Protein AF-A0A7S0XLS6-F1 (afdb_monomer_lite)

Radius of gyration: 26.71 Å; chains: 1; bounding box: 51×69×65 Å

pLDDT: mean 72.62, std 27.18, range [27.27, 98.75]

InterPro domains:
  IPR001876 Zinc finger, RanBP2-type [PS01358] (9-28)
  IPR003726 Homocysteine-binding domain [PF02574] (142-298)
  IPR003726 Homocysteine-binding domain [PS50970] (130-298)
  IPR036589 Homocysteine-binding domain superfamily [G3DSA:3.20.20.330] (126-298)
  IPR036589 Homocysteine-binding domain superfamily [SSF82282] (132-298)
  IPR050554 Methionine Synthase/Corrinoid [PTHR45833] (132-298)

Secondary structure (DSSP, 8-state):
-------EEE-TTT--EEETTSSS-TTT-----TT-----EEETTEEE---EE-TTSPEEP-------S---PPPPEEEEE-TTS-EEEEE------------------THHHHHS-TTTT-TTT--HHHHHHHHHHTTSPPPB---HHHHHHHTT--HHHHHTTTTTT-SS--TT-TTTHHHH-HHHHHHHHHHHHHHT-SEEE-S-TT-STTGGGTTT-GGGHHHHHHHHHHHHHHHHHHHHHHHHHTTPPP---EEE---PPPSS-SSS-S-SS-TT--SS-HHHHHHHHHHHH-

Sequence (298 aa):
MSETKTALWKCEECNFLNCEEFALCQACFIEPDTTARNDVVHVDGKIVPTSVKLASGTIFHQDLPPYRSGYTQPEWTKTSINDDGTTTTTTAAAAAEEKDAEAEEYSYDSKWDDIFDRDYFDAQRLNEVERYLHEIMQQRILFLDGGMGTTIQQFKFNEEDFRGDRFKEHAKPLKGDNDLLVLTRPDAIRQIHVDYLKAGSDIIETNTFNATSISQSDYDLQAHVREINVVATKLAKEACELVMEQEKQQGLPLKRRFVAGAIGPTNKTLSISPSVEDPGYRDITWNDVVEAYREQIE

Structure (mmCIF, N/CA/C/O backbone):
data_AF-A0A7S0XLS6-F1
#
_entry.id   AF-A0A7S0XLS6-F1
#
loop_
_atom_site.group_PDB
_atom_site.id
_atom_site.type_symbol
_atom_site.label_atom_id
_atom_site.label_alt_id
_atom_site.label_comp_id
_atom_site.label_asym_id
_atom_site.label_entity_id
_atom_site.label_seq_id
_atom_site.pdbx_PDB_ins_code
_atom_site.Cartn_x
_atom_site.Cartn_y
_atom_site.Cartn_z
_atom_site.occupancy
_atom_site.B_iso_or_equiv
_atom_site.auth_seq_id
_atom_site.auth_comp_id
_atom_site.auth_asym_id
_atom_site.auth_atom_id
_atom_site.pdbx_PDB_model_num
ATOM 1 N N . MET A 1 1 ? -27.356 30.749 35.514 1.00 35.78 1 MET A N 1
ATOM 2 C CA . MET A 1 1 ? -26.750 29.551 34.897 1.00 35.78 1 MET A CA 1
ATOM 3 C C . MET A 1 1 ? -25.390 29.395 35.545 1.00 35.78 1 MET A C 1
ATOM 5 O O . MET A 1 1 ? -24.681 30.387 35.624 1.00 35.78 1 MET A O 1
ATOM 9 N N . SER A 1 2 ? -25.102 28.246 36.152 1.00 29.67 2 SER A N 1
ATOM 10 C CA . SER A 1 2 ? -23.831 28.004 36.841 1.00 29.67 2 SER A CA 1
ATOM 11 C C . SER A 1 2 ? -22.707 27.911 35.812 1.00 29.67 2 SER A C 1
ATOM 13 O O . SER A 1 2 ? -22.730 27.012 34.976 1.00 29.67 2 SER A O 1
ATOM 15 N N . GLU A 1 3 ? -21.754 28.838 35.853 1.00 33.62 3 GLU A N 1
ATOM 16 C CA . GLU A 1 3 ? -20.505 28.727 35.099 1.00 33.62 3 GLU A CA 1
ATOM 17 C C . GLU A 1 3 ? -19.636 27.654 35.758 1.00 33.62 3 GLU A C 1
ATOM 19 O O . GLU A 1 3 ? -19.118 27.847 36.861 1.00 33.62 3 GLU A O 1
ATOM 24 N N . THR A 1 4 ? -19.499 26.502 35.110 1.00 34.47 4 THR A N 1
ATOM 25 C CA . THR A 1 4 ? -18.499 25.502 35.480 1.00 34.47 4 THR A CA 1
ATOM 26 C C . THR A 1 4 ? -17.135 26.054 35.069 1.00 34.47 4 THR A C 1
ATOM 28 O O . THR A 1 4 ? -16.831 26.162 33.885 1.00 34.47 4 THR A O 1
ATOM 31 N N . LYS A 1 5 ? -16.329 26.485 36.043 1.00 40.12 5 LYS A N 1
ATOM 32 C CA . LYS A 1 5 ? -14.926 26.837 35.807 1.00 40.12 5 LYS A CA 1
ATOM 33 C C . LYS A 1 5 ? -14.119 25.548 35.805 1.00 40.12 5 LYS A C 1
ATOM 35 O O . LYS A 1 5 ? -13.842 25.016 36.874 1.00 40.12 5 LYS A O 1
ATOM 40 N N . THR A 1 6 ? -13.769 25.054 34.628 1.00 45.94 6 THR A N 1
ATOM 41 C CA . THR A 1 6 ? -12.842 23.931 34.500 1.00 45.94 6 THR A CA 1
ATOM 42 C C . THR A 1 6 ? -11.419 24.474 34.640 1.00 45.94 6 THR A C 1
ATOM 44 O O . THR A 1 6 ? -11.008 25.328 33.850 1.00 45.94 6 THR A O 1
ATOM 47 N N . ALA A 1 7 ? -10.693 24.060 35.681 1.00 49.25 7 ALA A N 1
ATOM 48 C CA . ALA A 1 7 ? -9.308 24.476 35.881 1.00 49.25 7 ALA A CA 1
ATOM 49 C C . ALA A 1 7 ? -8.340 23.608 35.053 1.00 49.25 7 ALA A C 1
ATOM 51 O O . ALA A 1 7 ? -8.627 22.463 34.695 1.00 49.25 7 ALA A O 1
ATOM 52 N N . LEU A 1 8 ? -7.209 24.206 34.678 1.00 55.25 8 LEU A N 1
ATOM 53 C CA . LEU A 1 8 ? -6.136 23.580 33.905 1.00 55.25 8 LEU A CA 1
ATOM 54 C C . LEU A 1 8 ? -4.879 23.489 34.775 1.00 55.25 8 LEU A C 1
ATOM 56 O O . LEU A 1 8 ? -4.635 24.371 35.598 1.00 55.25 8 LEU A O 1
ATOM 60 N N . TRP A 1 9 ? -4.056 22.466 34.552 1.00 55.88 9 TRP A N 1
ATOM 61 C CA . TRP A 1 9 ? -2.800 22.232 35.274 1.00 55.88 9 TRP A CA 1
ATOM 62 C C . TRP A 1 9 ? -1.714 21.705 34.326 1.00 55.88 9 TRP A C 1
ATOM 64 O O . TRP A 1 9 ? -2.007 21.276 33.211 1.00 55.88 9 TRP A O 1
ATOM 74 N N . LYS A 1 10 ? -0.441 21.732 34.732 1.00 61.38 10 LYS A N 1
ATOM 75 C CA . LYS A 1 10 ? 0.698 21.336 33.884 1.00 61.38 10 LYS A CA 1
ATOM 76 C C . LYS A 1 10 ? 1.455 20.151 34.505 1.00 61.38 10 LYS A C 1
ATOM 78 O O . LYS A 1 10 ? 1.856 20.254 35.657 1.00 61.38 10 LYS A O 1
ATOM 83 N N . CYS A 1 11 ? 1.673 19.051 33.765 1.00 59.12 11 CYS A N 1
ATOM 84 C CA . CYS A 1 11 ? 2.464 17.897 34.253 1.00 59.12 11 CYS A CA 1
ATOM 85 C C . CYS A 1 11 ? 3.939 18.314 34.356 1.00 59.12 11 CYS A C 1
ATOM 87 O O . CYS A 1 11 ? 4.527 18.702 33.349 1.00 59.12 11 CYS A O 1
ATOM 89 N N . GLU A 1 12 ? 4.546 18.237 35.542 1.00 59.06 12 GLU A N 1
ATOM 90 C CA . GLU A 1 12 ? 5.942 18.662 35.760 1.00 59.06 12 GLU A CA 1
ATOM 91 C C . GLU A 1 12 ? 6.962 17.772 35.027 1.00 59.06 12 GLU A C 1
ATOM 93 O O . GLU A 1 12 ? 8.012 18.251 34.606 1.00 59.06 12 GLU A O 1
ATOM 98 N N . GLU A 1 13 ? 6.618 16.503 34.795 1.00 57.69 13 GLU A N 1
ATOM 99 C CA . GLU A 1 13 ? 7.461 15.517 34.102 1.00 57.69 13 GLU A CA 1
ATOM 100 C C . GLU A 1 13 ? 7.514 15.737 32.583 1.00 57.69 13 GLU A C 1
ATOM 102 O O . GLU A 1 13 ? 8.588 15.777 31.987 1.00 57.69 13 GLU A O 1
ATOM 107 N N . CYS A 1 14 ? 6.357 15.915 31.933 1.00 63.66 14 CYS A N 1
ATOM 108 C CA . CYS A 1 14 ? 6.285 16.048 30.469 1.00 63.66 14 CYS A CA 1
ATOM 109 C C . CYS A 1 14 ? 5.995 17.474 29.977 1.00 63.66 14 CYS A C 1
ATOM 111 O O . CYS A 1 14 ? 5.948 17.712 28.772 1.00 63.66 14 CYS A O 1
ATOM 113 N N . ASN A 1 15 ? 5.797 18.431 30.887 1.00 52.25 15 ASN A N 1
ATOM 114 C CA . ASN A 1 15 ? 5.426 19.823 30.611 1.00 52.25 15 ASN A CA 1
ATOM 115 C 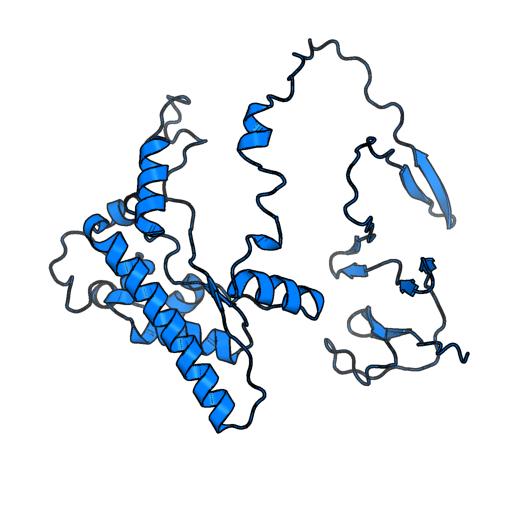C . ASN A 1 15 ? 4.106 20.029 29.833 1.00 52.25 15 ASN A C 1
ATOM 117 O O . ASN A 1 15 ? 3.841 21.144 29.376 1.00 52.25 15 ASN A O 1
ATOM 121 N N . PHE A 1 16 ? 3.261 19.001 29.707 1.00 51.19 16 PHE A N 1
ATOM 122 C CA . PHE A 1 16 ? 1.986 19.065 28.986 1.00 51.19 16 PHE A CA 1
ATOM 123 C C . PHE A 1 16 ? 0.882 19.738 29.819 1.00 51.19 16 PHE A C 1
ATOM 125 O O . PHE A 1 16 ? 0.786 19.494 31.025 1.00 51.19 16 PHE A O 1
ATOM 132 N N . LEU A 1 17 ? 0.048 20.570 29.183 1.00 51.91 17 LEU A N 1
ATOM 133 C CA . LEU A 1 17 ? -1.079 21.261 29.820 1.00 51.91 17 LEU A CA 1
ATOM 134 C C . LEU A 1 17 ? -2.336 20.376 29.748 1.00 51.91 17 LEU A C 1
ATOM 136 O O . LEU A 1 17 ? -2.764 20.001 28.660 1.00 51.91 17 LEU A O 1
ATOM 140 N N . ASN A 1 18 ? -2.909 20.031 30.898 1.00 57.28 18 ASN A N 1
ATOM 141 C CA . ASN A 1 18 ? -4.044 19.122 31.052 1.00 57.28 18 ASN A CA 1
ATOM 142 C C . ASN A 1 18 ? -5.247 19.822 31.704 1.00 57.28 18 ASN A C 1
ATOM 144 O O . ASN A 1 18 ? -5.121 20.878 32.322 1.00 57.28 18 ASN A O 1
ATOM 148 N N . CYS A 1 19 ? -6.421 19.205 31.565 1.00 56.66 19 CYS A N 1
ATOM 149 C CA . CYS A 1 19 ? -7.697 19.671 32.104 1.00 56.66 19 CYS A CA 1
ATOM 150 C C . CYS A 1 19 ? -8.094 18.863 33.351 1.00 56.66 19 CYS A C 1
ATOM 152 O O . CYS A 1 19 ? -7.951 17.642 33.345 1.00 56.66 19 CYS A O 1
ATOM 154 N N . GLU A 1 20 ? -8.601 19.523 34.401 1.00 55.06 20 GLU A N 1
ATOM 155 C CA . GLU A 1 20 ? -9.005 18.878 35.666 1.00 55.06 20 GLU A CA 1
ATOM 156 C C . GLU A 1 20 ? -10.147 17.856 35.523 1.00 55.06 20 GLU A C 1
ATOM 158 O O . GLU A 1 20 ? -10.303 16.994 36.384 1.00 55.06 20 GLU A O 1
ATOM 163 N N . GLU A 1 21 ? -10.925 17.889 34.435 1.00 53.53 21 GLU A N 1
ATOM 164 C CA . GLU A 1 21 ? -11.973 16.884 34.180 1.00 53.53 21 GLU A CA 1
ATOM 165 C C . GLU A 1 21 ? -11.411 15.490 33.845 1.00 53.53 21 GLU A C 1
ATOM 167 O O . GLU A 1 21 ? -12.151 14.504 33.859 1.00 53.53 21 GLU A O 1
ATOM 172 N N . PHE A 1 22 ? -10.103 15.377 33.591 1.00 52.03 22 PHE A N 1
ATOM 173 C CA . PHE A 1 22 ? -9.419 14.108 33.362 1.00 52.03 22 PHE A CA 1
ATOM 174 C C . PHE A 1 22 ? -8.510 13.772 34.549 1.00 52.03 22 PHE A C 1
ATOM 176 O O . PHE A 1 22 ? -7.584 14.512 34.869 1.00 52.03 22 PHE A O 1
ATOM 183 N N . ALA A 1 23 ? -8.755 12.617 35.178 1.00 47.97 23 ALA A N 1
ATOM 184 C CA . ALA A 1 23 ? -8.058 12.193 36.395 1.00 47.97 23 ALA A CA 1
ATOM 185 C C . ALA A 1 23 ? -6.539 11.982 36.216 1.00 47.97 23 ALA A C 1
ATOM 187 O O . ALA A 1 23 ? -5.807 12.033 37.196 1.00 47.97 23 ALA A O 1
ATOM 188 N N . LEU A 1 24 ? -6.056 11.740 34.988 1.00 46.53 24 LEU A N 1
ATOM 189 C CA . LEU A 1 24 ? -4.653 11.422 34.696 1.00 46.53 24 LEU A CA 1
ATOM 190 C C . LEU A 1 24 ? -4.196 12.077 33.388 1.00 46.53 24 LEU A C 1
ATOM 192 O O . LEU A 1 24 ? -4.921 12.066 32.391 1.00 46.53 24 LEU A O 1
ATOM 196 N N . CYS A 1 25 ? -2.957 12.571 33.352 1.00 58.41 25 CYS A N 1
ATOM 197 C CA . CYS A 1 25 ? -2.310 12.953 32.095 1.00 58.41 25 CYS A CA 1
ATOM 198 C C . CYS A 1 25 ? -2.095 11.712 31.214 1.00 58.41 25 CYS A C 1
ATOM 200 O O . CYS A 1 25 ? -1.434 10.768 31.635 1.00 58.41 25 CYS A O 1
ATOM 202 N N . GLN A 1 26 ? -2.577 11.715 29.970 1.00 58.09 26 GLN A N 1
ATOM 203 C CA . GLN A 1 26 ? -2.472 10.542 29.085 1.00 58.09 26 GLN A CA 1
ATOM 204 C C . GLN A 1 26 ? -1.038 10.213 28.643 1.00 58.09 26 GLN A C 1
ATOM 206 O O . GLN A 1 26 ? -0.768 9.087 28.235 1.00 58.09 26 GLN A O 1
ATOM 211 N N . ALA A 1 27 ? -0.116 11.176 28.734 1.00 56.97 27 ALA A N 1
ATOM 212 C CA . ALA A 1 27 ? 1.288 10.972 28.385 1.00 56.97 27 ALA A CA 1
ATOM 213 C C . ALA A 1 27 ? 2.122 10.419 29.555 1.00 56.97 27 ALA A C 1
ATOM 215 O O . ALA A 1 27 ? 2.964 9.552 29.341 1.00 56.97 27 ALA A O 1
ATOM 216 N N . CYS A 1 28 ? 1.905 10.934 30.775 1.00 63.16 28 CYS A N 1
ATOM 217 C CA . CYS A 1 28 ? 2.722 10.628 31.962 1.00 63.16 28 CYS A CA 1
ATOM 218 C C . CYS A 1 28 ? 1.994 9.746 33.010 1.00 63.16 28 CYS A C 1
ATOM 220 O O . CYS A 1 28 ? 2.646 9.210 33.896 1.00 63.16 28 CYS A O 1
ATOM 222 N N . PHE A 1 29 ? 0.670 9.566 32.913 1.00 64.56 29 PHE A N 1
ATOM 223 C CA . PHE A 1 29 ? -0.207 8.925 33.914 1.00 64.56 29 PHE A CA 1
ATOM 224 C C . PHE A 1 29 ? -0.075 9.510 35.336 1.00 64.56 29 PHE A C 1
ATOM 226 O O . PHE A 1 29 ? -0.147 8.788 36.326 1.00 64.56 29 PHE A O 1
ATOM 233 N N . ILE A 1 30 ? 0.115 10.829 35.434 1.00 54.25 30 ILE A N 1
ATOM 234 C CA . ILE A 1 30 ? 0.252 11.583 36.695 1.00 54.25 30 ILE A CA 1
ATOM 235 C C . ILE A 1 30 ? -1.029 12.385 36.971 1.00 54.25 30 ILE A C 1
ATOM 237 O O . ILE A 1 30 ? -1.680 12.839 36.023 1.00 54.25 30 ILE A O 1
ATOM 241 N N . GLU A 1 31 ? -1.374 12.551 38.252 1.00 49.81 31 GLU A N 1
ATOM 242 C CA . GLU A 1 31 ? -2.540 13.303 38.747 1.00 49.81 31 GLU A CA 1
ATOM 243 C C . GLU A 1 31 ? -2.232 14.807 38.972 1.00 49.81 31 GLU A C 1
ATOM 245 O O . GLU A 1 31 ? -1.086 15.157 39.267 1.00 49.81 31 GLU A O 1
ATOM 250 N N . PRO A 1 32 ? -3.233 15.704 38.854 1.00 51.53 32 PRO A N 1
ATOM 251 C CA . PRO A 1 32 ? -3.076 17.138 39.126 1.00 51.53 32 PRO A CA 1
ATOM 252 C C . PRO A 1 32 ? -2.750 17.489 40.590 1.00 51.53 32 PRO A C 1
ATOM 254 O O . PRO A 1 32 ? -3.444 17.035 41.497 1.00 51.53 32 PRO A O 1
ATOM 257 N N . ASP A 1 33 ? -1.811 18.421 40.817 1.00 47.53 33 ASP A N 1
ATOM 258 C CA . ASP A 1 33 ? -1.726 19.214 42.061 1.00 47.53 33 ASP A CA 1
ATOM 259 C C . ASP A 1 33 ? -2.536 20.516 41.885 1.00 47.53 33 ASP A C 1
ATOM 261 O O . ASP A 1 33 ? -2.207 21.381 41.070 1.00 47.53 33 ASP A O 1
ATOM 265 N N . THR A 1 34 ? -3.643 20.646 42.618 1.00 44.34 34 THR A N 1
ATOM 266 C CA . THR A 1 34 ? -4.710 21.644 42.399 1.00 44.34 34 THR A CA 1
ATOM 267 C C . THR A 1 34 ? -4.389 23.062 42.906 1.00 44.34 34 THR A C 1
ATOM 269 O O . THR A 1 34 ? -5.277 23.763 43.394 1.00 44.34 34 THR A O 1
ATOM 272 N N . THR A 1 35 ? -3.133 23.517 42.856 1.00 34.47 35 THR A N 1
ATOM 273 C CA . THR A 1 35 ? -2.729 24.797 43.482 1.00 34.47 35 THR A CA 1
ATOM 274 C C . THR A 1 35 ? -2.209 25.903 42.551 1.00 34.47 35 THR A C 1
ATOM 276 O O . THR A 1 35 ? -1.873 26.981 43.045 1.00 34.47 35 THR A O 1
ATOM 279 N N . ALA A 1 36 ? -2.247 25.760 41.220 1.00 32.16 36 ALA A N 1
ATOM 280 C CA . ALA A 1 36 ? -1.742 26.793 40.297 1.00 32.16 36 ALA A CA 1
ATOM 281 C C . ALA A 1 36 ? -2.831 27.423 39.395 1.00 32.16 36 ALA A C 1
ATOM 283 O O . ALA A 1 36 ? -3.632 26.726 38.783 1.00 32.16 36 ALA A O 1
ATOM 284 N N . ARG A 1 37 ? -2.855 28.765 39.312 1.00 30.31 37 ARG A N 1
ATOM 285 C CA . ARG A 1 37 ? -3.796 29.582 38.514 1.00 30.31 37 ARG A CA 1
ATOM 286 C C . ARG A 1 37 ? -3.160 30.125 37.219 1.00 30.31 37 ARG A C 1
ATOM 288 O O . ARG A 1 37 ? -2.089 30.713 37.310 1.00 30.31 37 ARG A O 1
ATOM 295 N N . ASN A 1 38 ? -3.964 30.088 36.142 1.00 32.09 38 ASN A N 1
ATOM 296 C CA . ASN A 1 38 ? -3.985 30.884 34.884 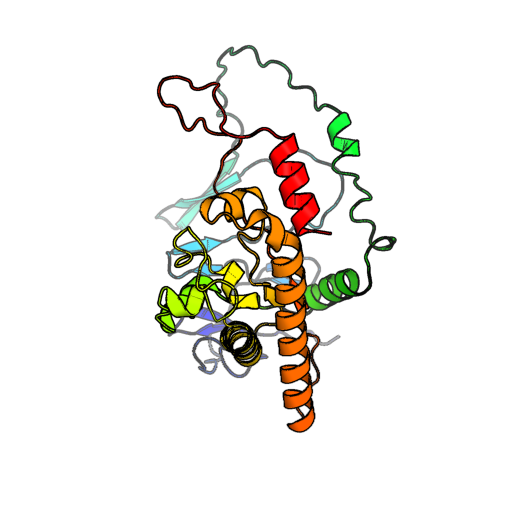1.00 32.09 38 ASN A CA 1
ATOM 297 C C . ASN A 1 38 ? -2.797 30.690 33.906 1.00 32.09 38 ASN A C 1
ATOM 299 O O . ASN A 1 38 ? -1.668 30.535 34.343 1.00 32.09 38 ASN A O 1
ATOM 303 N N . ASP A 1 39 ? -3.000 30.544 32.583 1.00 34.31 39 ASP A N 1
ATOM 304 C CA . ASP A 1 39 ? -3.549 31.535 31.629 1.00 34.31 39 ASP A CA 1
ATOM 305 C C . ASP A 1 39 ? -4.505 30.960 30.551 1.00 34.31 39 ASP A C 1
ATOM 307 O O . ASP A 1 39 ? -4.252 29.896 29.989 1.00 34.31 39 ASP A O 1
ATOM 311 N N . VAL A 1 40 ? -5.573 31.698 30.203 1.00 36.81 40 VAL A N 1
ATOM 312 C CA . VAL A 1 40 ? -6.525 31.398 29.102 1.00 36.81 40 VAL A CA 1
ATOM 313 C C . VAL A 1 40 ? -7.163 32.687 28.559 1.00 36.81 40 VAL A C 1
ATOM 315 O O . VAL A 1 40 ? -7.331 33.652 29.305 1.00 36.81 40 VAL A O 1
ATOM 318 N N . VAL A 1 41 ? -7.561 32.696 27.278 1.00 35.03 41 VAL A N 1
ATOM 319 C CA . VAL A 1 41 ? -8.336 33.788 26.648 1.00 35.03 41 VAL A CA 1
ATOM 320 C C . VAL A 1 41 ? -9.720 33.272 26.246 1.00 35.03 41 VAL A C 1
ATOM 322 O O . VAL A 1 41 ? -9.889 32.102 25.901 1.00 35.03 41 VAL A O 1
ATOM 325 N N . HIS A 1 42 ? -10.727 34.141 26.334 1.00 35.53 42 HIS A N 1
ATOM 326 C CA . HIS A 1 42 ? -12.117 33.830 26.003 1.00 35.53 42 HIS A CA 1
ATOM 327 C C . HIS A 1 42 ? -12.444 34.324 24.587 1.00 35.53 42 HIS A C 1
ATOM 329 O O . HIS A 1 42 ? -12.324 35.519 24.319 1.00 35.53 42 HIS A O 1
ATOM 335 N N . VAL A 1 43 ? -12.912 33.431 23.711 1.00 35.50 43 VAL A N 1
ATOM 336 C CA . VAL A 1 43 ? -13.431 33.772 22.371 1.00 35.50 43 VAL A CA 1
ATOM 337 C C . VAL A 1 43 ? -14.817 33.147 22.221 1.00 35.50 43 VAL A C 1
ATOM 339 O O . VAL A 1 43 ? -14.981 31.950 22.448 1.00 35.50 43 VAL A O 1
ATOM 342 N N . ASP A 1 44 ? -15.831 33.960 21.911 1.00 31.81 44 ASP A N 1
ATOM 343 C CA . ASP A 1 44 ? -17.236 33.542 21.739 1.00 31.81 44 ASP A CA 1
ATOM 344 C C . ASP A 1 44 ? -17.782 32.624 22.855 1.00 31.81 44 ASP A C 1
ATOM 346 O O . ASP A 1 44 ? -18.509 31.659 22.614 1.00 31.81 44 ASP A O 1
ATOM 350 N N . GLY A 1 45 ? -17.416 32.911 24.109 1.00 32.69 45 GLY A N 1
ATOM 351 C CA . GLY A 1 45 ? -17.877 32.157 25.281 1.00 32.69 45 GLY A CA 1
ATOM 352 C C . GLY A 1 45 ? -17.191 30.802 25.497 1.00 32.69 45 GLY A C 1
ATOM 353 O O . GLY A 1 45 ? -17.616 30.051 26.372 1.00 32.69 45 GLY A O 1
ATOM 354 N N . LYS A 1 46 ? -16.131 30.487 24.742 1.00 33.56 46 LYS A N 1
ATOM 355 C CA . LYS A 1 46 ? -15.301 29.287 24.917 1.00 33.56 46 LYS A CA 1
ATOM 356 C C . LYS A 1 46 ? -13.916 29.659 25.448 1.00 33.56 46 LYS A C 1
ATOM 358 O O . LYS A 1 46 ? -13.356 30.692 25.081 1.00 33.56 46 LYS A O 1
ATOM 363 N N . ILE A 1 47 ? -13.381 28.811 26.324 1.00 40.56 47 ILE A N 1
ATOM 364 C CA . ILE A 1 47 ? -12.063 28.973 26.947 1.00 40.56 47 ILE A CA 1
ATOM 365 C C . ILE A 1 47 ? -11.024 28.267 26.068 1.00 40.56 47 ILE A C 1
ATOM 367 O O . ILE A 1 47 ? -11.164 27.070 25.818 1.00 40.56 47 ILE A O 1
ATOM 371 N N . VAL A 1 48 ? -10.001 28.990 25.596 1.00 41.00 48 VAL A N 1
ATOM 372 C CA . VAL A 1 48 ? -8.966 28.445 24.695 1.00 41.00 48 VAL A CA 1
ATOM 373 C C . VAL A 1 48 ? -7.558 28.686 25.270 1.00 41.00 48 VAL A C 1
ATOM 375 O O . VAL A 1 48 ? -7.248 29.828 25.630 1.00 41.00 48 VAL A O 1
ATOM 378 N N . PRO A 1 49 ? -6.689 27.655 25.368 1.00 39.62 49 PRO A N 1
ATOM 379 C CA . PRO A 1 49 ? -5.292 27.820 25.775 1.00 39.62 49 PRO A CA 1
ATOM 380 C C . PRO A 1 49 ? -4.477 28.506 24.672 1.00 39.62 49 PRO A C 1
ATOM 382 O O . PRO A 1 49 ? -4.549 28.121 23.509 1.00 39.62 49 PRO A O 1
ATOM 385 N N . THR A 1 50 ? -3.666 29.504 25.021 1.00 37.34 50 THR A N 1
ATOM 386 C CA . THR A 1 50 ? -2.986 30.377 24.045 1.00 37.34 50 THR A CA 1
ATOM 387 C C . THR A 1 50 ? -1.600 29.913 23.581 1.00 37.34 50 THR A C 1
ATOM 389 O O . THR A 1 50 ? -0.975 30.612 22.783 1.00 37.34 50 THR A O 1
ATOM 392 N N . SER A 1 51 ? -1.089 28.755 24.027 1.00 37.12 51 SER A N 1
ATOM 393 C CA . SER A 1 51 ? 0.170 28.199 23.496 1.00 37.12 51 SER A CA 1
ATOM 394 C C . SER A 1 51 ? 0.344 26.693 23.739 1.00 37.12 51 SER A C 1
ATOM 396 O O . SER A 1 51 ? -0.004 26.178 24.800 1.00 37.12 51 SER A O 1
ATOM 398 N N . VAL A 1 52 ? 0.951 25.998 22.766 1.00 37.16 52 VAL A N 1
ATOM 399 C CA . VAL A 1 52 ? 1.508 24.641 22.923 1.00 37.16 52 VAL A CA 1
ATOM 400 C C . VAL A 1 52 ? 3.007 24.708 22.624 1.00 37.16 52 VAL A C 1
ATOM 402 O O . VAL A 1 52 ? 3.412 25.151 21.547 1.00 37.16 52 VAL A O 1
ATOM 405 N N . LYS A 1 53 ? 3.841 24.287 23.583 1.00 32.28 53 LYS A N 1
ATOM 406 C CA . LYS A 1 53 ? 5.304 24.234 23.444 1.00 32.28 53 LYS A CA 1
ATOM 407 C C . LYS A 1 53 ? 5.744 22.780 23.294 1.00 32.28 53 LYS A C 1
ATOM 409 O O . LYS A 1 53 ? 5.541 21.987 24.210 1.00 32.28 53 LYS A O 1
ATOM 414 N N . LEU A 1 54 ? 6.346 22.431 22.158 1.00 31.52 54 LEU A N 1
ATOM 415 C CA . LEU A 1 54 ? 6.927 21.099 21.952 1.00 31.52 54 LEU A CA 1
ATOM 416 C C . LEU A 1 54 ? 8.334 21.013 22.567 1.00 31.52 54 LEU A C 1
ATOM 418 O O . LEU A 1 54 ? 8.998 22.031 22.779 1.00 31.52 54 LEU A O 1
ATOM 422 N N . ALA A 1 55 ? 8.814 19.788 22.813 1.00 29.92 55 ALA A N 1
ATOM 423 C CA . ALA A 1 55 ? 10.135 19.506 23.394 1.00 29.92 55 ALA A CA 1
ATOM 424 C C . ALA A 1 55 ? 11.316 20.100 22.592 1.00 29.92 55 ALA A C 1
ATOM 426 O O . ALA A 1 55 ? 12.396 20.301 23.138 1.00 29.92 55 ALA A O 1
ATOM 427 N N . SER A 1 56 ? 11.097 20.446 21.320 1.00 30.64 56 SER A N 1
ATOM 428 C CA . SER A 1 56 ? 12.047 21.150 20.450 1.00 30.64 56 SER A CA 1
ATOM 429 C C . SER A 1 56 ? 12.194 22.650 20.751 1.00 30.64 56 SER A C 1
ATOM 431 O O . SER A 1 56 ? 12.975 23.330 20.090 1.00 30.64 56 SER A O 1
ATOM 433 N N . GLY A 1 57 ? 11.434 23.197 21.706 1.00 27.36 57 GLY A N 1
ATOM 434 C CA . GLY A 1 57 ? 11.430 24.627 22.035 1.00 27.36 57 GLY A CA 1
ATOM 435 C C . GLY A 1 57 ? 10.553 25.487 21.119 1.00 27.36 57 GLY A C 1
ATOM 436 O O . GLY A 1 57 ? 10.423 26.685 21.362 1.00 27.36 57 GLY A O 1
ATOM 437 N N . THR A 1 58 ? 9.912 24.891 20.113 1.00 30.70 58 THR A N 1
ATOM 438 C CA . THR A 1 58 ? 8.990 25.564 19.193 1.00 30.70 58 THR A CA 1
ATOM 439 C C . THR A 1 58 ? 7.662 25.870 19.891 1.00 30.70 58 THR A C 1
ATOM 441 O O . THR A 1 58 ? 7.050 24.977 20.483 1.00 30.70 58 THR A O 1
ATOM 444 N N . ILE A 1 59 ? 7.220 27.128 19.821 1.00 32.28 59 ILE A N 1
ATOM 445 C CA . ILE A 1 59 ? 5.908 27.585 20.298 1.00 32.28 59 ILE A CA 1
ATOM 446 C C . ILE A 1 59 ? 4.991 27.697 19.079 1.00 32.28 59 ILE A C 1
ATOM 448 O O . ILE A 1 59 ? 5.318 28.421 18.140 1.00 32.28 59 ILE A O 1
ATOM 452 N N . PHE A 1 60 ? 3.860 26.992 19.093 1.00 31.19 60 PHE A N 1
ATOM 453 C CA . PHE A 1 60 ? 2.802 27.178 18.100 1.00 31.19 60 PHE A CA 1
ATOM 454 C C . PHE A 1 60 ? 1.734 28.122 18.657 1.00 31.19 60 PHE A C 1
ATOM 456 O O . PHE A 1 60 ? 1.202 27.890 19.746 1.00 31.19 60 PHE A O 1
ATOM 463 N N . HIS A 1 61 ? 1.416 29.166 17.892 1.00 32.91 61 HIS A N 1
ATOM 464 C CA . HIS A 1 61 ? 0.193 29.945 18.058 1.00 32.91 61 HIS A CA 1
ATOM 465 C C . HIS A 1 61 ? -0.895 29.304 17.196 1.00 32.91 61 HIS A C 1
ATOM 467 O O . HIS A 1 61 ? -0.668 29.025 16.019 1.00 32.91 61 HIS A O 1
ATOM 473 N N . GLN A 1 62 ? -2.056 29.030 17.786 1.00 35.62 62 GLN A N 1
ATOM 474 C CA . GLN A 1 62 ? -3.209 28.545 17.040 1.00 35.62 62 GLN A CA 1
ATOM 475 C C . GLN A 1 62 ? -4.022 29.750 16.559 1.00 35.62 62 GLN A C 1
ATOM 477 O O . GLN A 1 62 ? -4.833 30.282 17.312 1.00 35.62 62 GLN A O 1
ATOM 482 N N . ASP A 1 63 ? -3.823 30.155 15.307 1.00 33.47 63 ASP A N 1
ATOM 483 C CA . ASP A 1 63 ? -4.810 30.957 14.584 1.00 33.47 63 ASP A CA 1
ATOM 484 C C . ASP A 1 63 ? -5.775 29.998 13.880 1.00 33.47 63 ASP A C 1
ATOM 486 O O . ASP A 1 63 ? -5.412 29.312 12.926 1.00 33.47 63 ASP A O 1
ATOM 490 N N . LEU A 1 64 ? -7.022 29.935 14.349 1.00 31.27 64 LEU A N 1
ATOM 491 C CA . LEU A 1 64 ? -8.126 29.393 13.560 1.00 31.27 64 LEU A CA 1
ATOM 492 C C . LEU A 1 64 ? -9.081 30.534 13.207 1.00 31.27 64 LEU A C 1
ATOM 494 O O . LEU A 1 64 ? -9.834 30.978 14.074 1.00 31.27 64 LEU A O 1
ATOM 498 N N . PRO A 1 65 ? -9.153 30.958 11.939 1.00 27.27 65 PRO A N 1
ATOM 499 C CA . PRO A 1 65 ? -10.381 31.501 11.394 1.00 27.27 65 PRO A CA 1
ATOM 500 C C . PRO A 1 65 ? -11.212 30.376 10.745 1.00 27.27 65 PRO A C 1
ATOM 502 O O . PRO A 1 65 ? -10.654 29.473 10.114 1.00 27.27 65 PRO A O 1
ATOM 505 N N . PRO A 1 66 ? -12.554 30.403 10.862 1.00 35.88 66 PRO A N 1
ATOM 506 C CA . PRO A 1 66 ? -13.404 29.495 10.108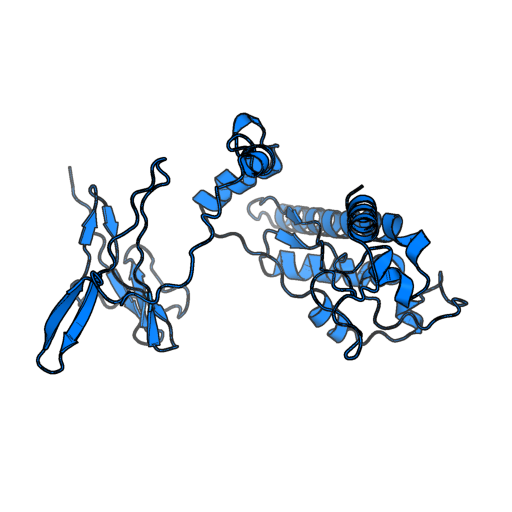 1.00 35.88 66 PRO A CA 1
ATOM 507 C C . PRO A 1 66 ? -13.328 29.849 8.621 1.00 35.88 66 PRO A C 1
ATOM 509 O O . PRO A 1 66 ? -13.288 31.022 8.248 1.00 35.88 66 PRO A O 1
ATOM 512 N N . TYR A 1 67 ? -13.366 28.822 7.777 1.00 31.48 67 TYR A N 1
ATOM 513 C CA . TYR A 1 67 ? -13.509 28.940 6.330 1.00 31.48 67 TYR A CA 1
ATOM 514 C C . TYR A 1 67 ? -14.697 29.865 5.990 1.00 31.48 67 TYR A C 1
ATOM 516 O O . TYR A 1 67 ? -15.861 29.492 6.141 1.00 31.48 67 TYR A O 1
ATOM 524 N N . ARG A 1 68 ? -14.411 31.100 5.561 1.00 29.44 68 ARG A N 1
ATOM 525 C CA . ARG A 1 68 ? -15.369 32.010 4.921 1.00 29.44 68 ARG A CA 1
ATOM 526 C C . ARG A 1 68 ? -14.733 32.593 3.667 1.00 29.44 68 ARG A C 1
ATOM 528 O O . ARG A 1 68 ? -13.600 33.057 3.680 1.00 29.44 68 ARG A O 1
ATOM 535 N N . SER A 1 69 ? -15.490 32.546 2.578 1.00 33.69 69 SER A N 1
ATOM 536 C CA . SER A 1 69 ? -15.119 33.048 1.261 1.00 33.69 69 SER A CA 1
ATOM 537 C C . SER A 1 69 ? -14.835 34.557 1.276 1.00 33.69 69 SER A C 1
ATOM 539 O O . SER A 1 69 ? -15.734 35.336 1.592 1.00 33.69 69 SER A O 1
ATOM 541 N N . GLY A 1 70 ? -13.632 34.960 0.859 1.00 33.28 70 GLY A N 1
ATOM 542 C CA . GLY A 1 70 ? -13.276 36.355 0.570 1.00 33.28 70 GLY A CA 1
ATOM 543 C C . GLY A 1 70 ? -11.893 36.720 1.105 1.00 33.28 70 GLY A C 1
ATOM 544 O O . GLY A 1 70 ? -11.745 36.992 2.289 1.00 33.28 70 GLY A O 1
ATOM 545 N N . TYR A 1 71 ? -10.880 36.715 0.238 1.00 33.38 71 TYR A N 1
ATOM 546 C CA . TYR A 1 71 ? -9.515 37.108 0.594 1.00 33.38 71 TYR A CA 1
ATOM 547 C C . TYR A 1 71 ? -9.366 38.636 0.661 1.00 33.38 71 TYR A C 1
ATOM 549 O O . TYR A 1 71 ? -9.598 39.333 -0.324 1.00 33.38 71 TYR A O 1
ATOM 557 N N . THR A 1 72 ? -8.855 39.128 1.786 1.00 33.06 72 THR A N 1
ATOM 558 C CA . THR A 1 72 ? -7.914 40.259 1.844 1.00 33.06 72 THR A CA 1
ATOM 559 C C . THR A 1 72 ? -6.598 39.707 2.386 1.00 33.06 72 THR A C 1
ATOM 561 O O . THR A 1 72 ? -6.631 38.886 3.304 1.00 33.06 72 THR A O 1
ATOM 564 N N . GLN A 1 73 ? -5.453 40.086 1.801 1.00 30.97 73 GLN A N 1
ATOM 565 C CA . GLN A 1 73 ? -4.146 39.598 2.261 1.00 30.97 73 GLN A CA 1
ATOM 566 C C . GLN A 1 73 ? -3.958 39.910 3.758 1.00 30.97 73 GLN A C 1
ATOM 568 O O . GLN A 1 73 ? -4.266 41.030 4.169 1.00 30.97 73 GLN A O 1
ATOM 573 N N . PRO A 1 74 ? -3.491 38.955 4.580 1.00 35.03 74 PRO A N 1
ATOM 574 C CA . PRO A 1 74 ? -3.268 39.216 5.995 1.00 35.03 74 PRO A CA 1
ATOM 575 C C . PRO A 1 74 ? -2.091 40.183 6.180 1.00 35.03 74 PRO A C 1
ATOM 577 O O . PRO A 1 74 ? -1.017 39.987 5.610 1.00 35.03 74 PRO A O 1
ATOM 580 N N . GLU A 1 75 ? -2.289 41.220 6.994 1.00 35.38 75 GLU A N 1
ATOM 581 C CA . GLU A 1 75 ? -1.196 42.045 7.508 1.00 35.38 75 GLU A CA 1
ATOM 582 C C . GLU A 1 75 ? -0.441 41.252 8.579 1.00 35.38 75 GLU A C 1
ATOM 584 O O . GLU A 1 75 ? -1.008 40.840 9.591 1.00 35.38 75 GLU A O 1
ATOM 589 N N . TRP A 1 76 ? 0.850 41.017 8.354 1.00 34.41 76 TRP A N 1
ATOM 590 C CA . TRP A 1 76 ? 1.682 40.248 9.273 1.00 34.41 76 TRP A CA 1
ATOM 591 C C . TRP A 1 76 ? 2.245 41.159 10.363 1.00 34.41 76 TRP A C 1
ATOM 593 O O . TRP A 1 76 ? 3.029 42.067 10.083 1.00 34.41 76 TRP A O 1
ATOM 603 N N . THR A 1 77 ? 1.903 40.898 11.623 1.00 36.84 77 THR A N 1
ATOM 604 C CA . THR A 1 77 ? 2.545 41.529 12.785 1.00 36.84 77 THR A CA 1
ATOM 605 C C . THR A 1 77 ? 3.448 40.543 13.501 1.00 36.84 77 THR A C 1
ATOM 607 O O . THR A 1 77 ? 3.012 39.473 13.917 1.00 36.84 77 THR A O 1
ATOM 610 N N . LYS A 1 78 ? 4.708 40.929 13.698 1.00 36.91 78 LYS A N 1
ATOM 611 C CA . LYS A 1 78 ? 5.651 40.218 14.557 1.00 36.91 78 LYS A CA 1
ATOM 612 C C . LYS A 1 78 ? 5.708 40.919 15.909 1.00 36.91 78 LYS A C 1
ATOM 614 O O . LYS A 1 78 ? 6.114 42.075 15.975 1.00 36.91 78 LYS A O 1
ATOM 619 N N . THR A 1 79 ? 5.360 40.216 16.981 1.00 39.16 79 THR A N 1
ATOM 620 C CA . THR A 1 79 ? 5.560 40.701 18.353 1.00 39.16 79 THR A CA 1
ATOM 621 C C . THR A 1 79 ? 6.728 39.962 18.990 1.00 39.16 79 THR A C 1
ATOM 623 O O . THR A 1 79 ? 6.748 38.735 19.042 1.00 39.16 79 THR A O 1
ATOM 626 N N . SER A 1 80 ? 7.717 40.711 19.466 1.00 36.78 80 SER A N 1
ATOM 627 C CA . SER A 1 80 ? 8.886 40.206 20.186 1.00 36.78 80 SER A CA 1
ATOM 628 C C . SER A 1 80 ? 8.892 40.730 21.618 1.00 36.78 80 SER A C 1
ATOM 630 O O . SER A 1 80 ? 8.602 41.902 21.851 1.00 36.78 80 SER A O 1
ATOM 632 N N . ILE A 1 81 ? 9.229 39.862 22.571 1.00 39.62 81 ILE A N 1
ATOM 633 C CA . ILE A 1 81 ? 9.436 40.229 23.976 1.00 39.62 81 ILE A CA 1
ATOM 634 C C . ILE A 1 81 ? 10.920 40.563 24.143 1.00 39.62 81 ILE A C 1
ATOM 636 O O . ILE A 1 81 ? 11.772 39.740 23.812 1.00 39.62 81 ILE A O 1
ATOM 640 N N . ASN A 1 82 ? 11.211 41.773 24.607 1.00 46.06 82 ASN A N 1
ATOM 641 C CA . ASN A 1 82 ? 12.558 42.237 24.910 1.00 46.06 82 ASN A CA 1
ATOM 642 C C . ASN A 1 82 ? 13.027 41.654 26.253 1.00 46.06 82 ASN A C 1
ATOM 644 O O . ASN A 1 82 ? 12.216 41.272 27.098 1.00 46.06 82 ASN A O 1
ATOM 648 N N . ASP A 1 83 ? 14.337 41.653 26.485 1.00 36.44 83 ASP A N 1
ATOM 649 C CA . ASP A 1 83 ? 14.946 41.083 27.697 1.00 36.44 83 ASP A CA 1
ATOM 650 C C . ASP A 1 83 ? 14.523 41.791 29.004 1.00 36.44 83 ASP A C 1
ATOM 652 O O . ASP A 1 83 ? 14.692 41.243 30.092 1.00 36.44 83 ASP A O 1
ATOM 656 N N . ASP A 1 84 ? 13.939 42.990 28.913 1.00 40.59 84 ASP A N 1
ATOM 657 C CA . ASP A 1 84 ? 13.367 43.741 30.039 1.00 40.59 84 ASP A CA 1
ATOM 658 C C . ASP A 1 84 ? 11.879 43.425 30.308 1.00 40.59 84 ASP A C 1
ATOM 660 O O . ASP A 1 84 ? 11.256 44.032 31.180 1.00 40.59 84 ASP A O 1
ATOM 664 N N . GLY A 1 85 ? 11.306 42.468 29.571 1.00 35.44 85 GLY A N 1
ATOM 665 C CA . GLY A 1 85 ? 9.913 42.040 29.690 1.00 35.44 85 GLY A CA 1
ATOM 666 C C . GLY A 1 85 ? 8.911 42.920 28.939 1.00 35.44 85 GLY A C 1
ATOM 667 O O . GLY A 1 85 ? 7.710 42.651 28.993 1.00 35.44 85 GLY A O 1
ATOM 668 N N . THR A 1 86 ? 9.363 43.950 28.221 1.00 38.94 86 THR A N 1
ATOM 669 C CA . THR A 1 86 ? 8.490 44.758 27.359 1.00 38.94 86 THR A CA 1
ATOM 670 C C . THR A 1 86 ? 8.236 44.065 26.021 1.00 38.94 86 THR A C 1
ATOM 672 O O . THR A 1 86 ? 9.064 43.305 25.526 1.00 38.94 86 THR A O 1
ATOM 675 N N . THR A 1 87 ? 7.073 44.301 25.413 1.00 42.44 87 THR A N 1
ATOM 676 C CA . THR A 1 87 ? 6.745 43.773 24.080 1.00 42.44 87 THR A CA 1
ATOM 677 C C . THR A 1 87 ? 6.884 44.854 23.020 1.00 42.44 87 THR A C 1
ATOM 679 O O . THR A 1 87 ? 6.340 45.948 23.154 1.00 42.44 87 THR A O 1
ATOM 682 N N . THR A 1 88 ? 7.573 44.522 21.931 1.00 35.09 88 THR A N 1
ATOM 683 C CA . THR A 1 88 ? 7.650 45.345 20.721 1.00 35.09 88 THR A CA 1
ATOM 684 C C . THR A 1 88 ? 6.891 44.638 19.610 1.00 35.09 88 THR A C 1
ATOM 686 O O . THR A 1 88 ? 7.196 43.489 19.301 1.00 35.09 88 THR A O 1
ATOM 689 N N . THR A 1 89 ? 5.914 45.311 19.001 1.00 38.56 89 THR A N 1
ATOM 690 C CA . THR A 1 89 ? 5.168 44.780 17.851 1.00 38.56 89 THR A CA 1
ATOM 691 C C . THR A 1 89 ? 5.541 45.558 16.601 1.00 38.56 89 THR A C 1
ATOM 693 O O . THR A 1 89 ? 5.451 46.783 16.586 1.00 38.56 89 THR A O 1
ATOM 696 N N . THR A 1 90 ? 5.974 44.853 15.562 1.00 38.53 90 THR A N 1
ATOM 697 C CA . THR A 1 90 ? 6.314 45.424 14.259 1.00 38.53 90 THR A CA 1
ATOM 698 C C . THR A 1 90 ? 5.383 44.839 13.207 1.00 38.53 90 THR A C 1
ATOM 700 O O . THR A 1 90 ? 5.350 43.627 12.993 1.00 38.53 90 THR A O 1
ATOM 703 N N . THR A 1 91 ? 4.612 45.701 12.556 1.00 41.94 91 THR A N 1
ATOM 704 C CA . THR A 1 91 ? 3.793 45.362 11.389 1.00 41.94 91 THR A CA 1
ATOM 705 C C . THR A 1 91 ? 4.711 45.324 10.172 1.00 41.94 91 THR A C 1
ATOM 707 O O . THR A 1 91 ? 5.416 46.298 9.909 1.00 41.94 91 THR A O 1
ATOM 710 N N . ALA A 1 92 ? 4.736 44.220 9.429 1.00 43.94 92 ALA A N 1
ATOM 711 C CA . ALA A 1 92 ? 5.495 44.117 8.189 1.00 43.94 92 ALA A CA 1
ATOM 712 C C . ALA A 1 92 ? 4.731 44.816 7.052 1.00 43.94 92 ALA A C 1
ATOM 714 O O . ALA A 1 92 ? 4.236 44.182 6.127 1.00 43.94 92 ALA A O 1
ATOM 715 N N . ALA A 1 93 ? 4.628 46.139 7.136 1.00 43.62 93 ALA A N 1
ATOM 716 C CA . ALA A 1 93 ? 4.391 46.989 5.981 1.00 43.62 93 ALA A CA 1
ATOM 717 C C . ALA A 1 93 ? 5.734 47.650 5.638 1.00 43.62 93 ALA A C 1
ATOM 719 O O . ALA A 1 93 ? 6.312 48.319 6.488 1.00 43.62 93 ALA A O 1
ATOM 720 N N . ALA A 1 94 ? 6.212 47.451 4.406 1.00 35.28 94 ALA A N 1
ATOM 721 C CA . ALA A 1 94 ? 7.466 47.973 3.839 1.00 35.28 94 ALA A CA 1
ATOM 722 C C . ALA A 1 94 ? 8.756 47.169 4.128 1.00 35.28 94 ALA A C 1
ATOM 724 O O . ALA A 1 94 ? 9.633 47.592 4.875 1.00 35.28 94 ALA A O 1
ATOM 725 N N . ALA A 1 95 ? 8.914 46.035 3.436 1.00 31.14 95 ALA A N 1
ATOM 726 C CA . ALA A 1 95 ? 10.235 45.497 3.074 1.00 31.14 95 ALA A CA 1
ATOM 727 C C . ALA A 1 95 ? 10.239 44.852 1.671 1.00 31.14 95 ALA A C 1
ATOM 729 O O . ALA A 1 95 ? 10.957 43.889 1.418 1.00 31.14 95 ALA A O 1
ATOM 730 N N . ALA A 1 96 ? 9.430 45.385 0.754 1.00 33.00 96 ALA A N 1
ATOM 731 C CA . ALA A 1 96 ? 9.641 45.210 -0.677 1.00 33.00 96 ALA A CA 1
ATOM 732 C C . ALA A 1 96 ? 10.173 46.549 -1.199 1.00 33.00 96 ALA A C 1
ATOM 734 O O . ALA A 1 96 ? 9.405 47.412 -1.612 1.00 33.00 96 ALA A O 1
ATOM 735 N N . GLU A 1 97 ? 11.482 46.766 -1.061 1.00 32.81 97 GLU A N 1
ATOM 736 C CA . GLU A 1 97 ? 12.157 47.787 -1.859 1.00 32.81 97 GLU A CA 1
ATOM 737 C C . GLU A 1 97 ? 12.030 47.390 -3.334 1.00 32.81 97 GLU A C 1
ATOM 739 O O . GLU A 1 97 ? 12.274 46.237 -3.700 1.00 32.81 97 GLU A O 1
ATOM 744 N N . GLU A 1 98 ? 11.616 48.358 -4.149 1.00 40.59 98 GLU A N 1
ATOM 745 C CA . GLU A 1 98 ? 11.539 48.301 -5.605 1.00 40.59 98 GLU A CA 1
ATOM 746 C C . GLU A 1 98 ? 12.828 47.709 -6.193 1.00 40.59 98 GLU A C 1
ATOM 748 O O . GLU A 1 98 ? 13.870 48.359 -6.289 1.00 40.59 98 GLU A O 1
ATOM 753 N N . LYS A 1 99 ? 12.756 46.452 -6.629 1.00 32.31 99 LYS A N 1
ATOM 754 C CA . LYS A 1 99 ? 13.513 46.022 -7.796 1.00 32.31 99 LYS A CA 1
ATOM 755 C C . LYS A 1 99 ? 12.517 45.914 -8.928 1.00 32.31 99 LYS A C 1
ATOM 757 O O . LYS A 1 99 ? 11.676 45.019 -8.910 1.00 32.31 99 LYS A O 1
ATOM 762 N N . ASP A 1 100 ? 12.651 46.826 -9.883 1.00 34.75 100 ASP A N 1
ATOM 763 C CA . ASP A 1 100 ? 12.103 46.723 -11.230 1.00 34.75 100 ASP A CA 1
ATOM 764 C C . ASP A 1 100 ? 12.572 45.401 -11.861 1.00 34.75 100 ASP A C 1
ATOM 766 O O . ASP A 1 100 ? 13.591 45.319 -12.546 1.00 34.75 100 ASP A O 1
ATOM 770 N N . ALA A 1 101 ? 11.858 44.327 -11.561 1.00 37.47 101 ALA A N 1
ATOM 771 C CA . ALA A 1 101 ? 11.769 43.160 -12.408 1.00 37.47 101 ALA A CA 1
ATOM 772 C C . ALA A 1 101 ? 10.363 43.236 -12.982 1.00 37.47 101 ALA A C 1
ATOM 774 O O . ALA A 1 101 ? 9.405 43.299 -12.213 1.00 37.47 101 ALA A O 1
ATOM 775 N N . GLU A 1 102 ? 10.257 43.311 -14.307 1.00 34.56 102 GLU A N 1
ATOM 776 C CA . GLU A 1 102 ? 8.996 43.216 -15.036 1.00 34.56 102 GLU A CA 1
ATOM 777 C C . GLU A 1 102 ? 8.206 42.030 -14.474 1.00 34.56 102 GLU A C 1
ATOM 779 O O . GLU A 1 102 ? 8.498 40.868 -14.757 1.00 34.56 102 GLU A O 1
ATOM 784 N N . ALA A 1 103 ? 7.254 42.324 -13.589 1.00 34.34 103 ALA A N 1
ATOM 785 C CA . ALA A 1 103 ? 6.314 41.347 -13.102 1.00 34.34 103 ALA A CA 1
ATOM 786 C C . ALA A 1 103 ? 5.412 41.056 -14.294 1.00 34.34 103 ALA A C 1
ATOM 788 O O . ALA A 1 103 ? 4.478 41.808 -14.569 1.00 34.34 103 ALA A O 1
ATOM 789 N N . GLU A 1 104 ? 5.740 40.005 -15.047 1.00 34.66 104 GLU A N 1
ATOM 790 C CA . GLU A 1 104 ? 4.754 39.354 -15.893 1.00 34.66 104 GLU A CA 1
ATOM 791 C C . GLU A 1 104 ? 3.544 39.098 -14.998 1.00 34.66 104 GLU A C 1
ATOM 793 O O . GLU A 1 104 ? 3.610 38.364 -14.008 1.00 34.66 104 GLU A O 1
ATOM 798 N N . GLU A 1 105 ? 2.468 39.819 -15.287 1.00 32.81 105 GLU A N 1
ATOM 799 C CA . GLU A 1 105 ? 1.193 39.703 -14.613 1.00 32.81 105 GLU A CA 1
ATOM 800 C C . GLU A 1 105 ? 0.696 38.280 -14.888 1.00 32.81 105 GLU A C 1
ATOM 802 O O . GLU A 1 105 ? 0.095 37.999 -15.924 1.00 32.81 105 GLU A O 1
ATOM 807 N N . TYR A 1 106 ? 1.034 37.340 -14.000 1.00 34.78 106 TYR A N 1
ATOM 808 C CA . TYR A 1 106 ? 0.496 35.988 -14.035 1.00 34.78 106 TYR A CA 1
ATOM 809 C C . TYR A 1 106 ? -1.002 36.106 -13.765 1.00 34.78 106 TYR A C 1
ATOM 811 O O . TYR A 1 106 ? -1.453 36.077 -12.618 1.00 34.78 106 TYR A O 1
ATOM 819 N N . SER A 1 107 ? -1.780 36.294 -14.832 1.00 40.22 107 SER A N 1
ATOM 820 C CA . SER A 1 107 ? -3.229 36.275 -14.746 1.00 40.22 107 SER A CA 1
ATOM 821 C C . SER A 1 107 ? -3.626 34.880 -14.287 1.00 40.22 107 SER A C 1
ATOM 823 O O . SER A 1 107 ? -3.274 33.891 -14.935 1.00 40.22 107 SER A O 1
ATOM 825 N N . TYR A 1 108 ? -4.333 34.805 -13.166 1.00 44.25 108 TYR A N 1
ATOM 826 C CA . TYR A 1 108 ? -4.967 33.579 -12.711 1.00 44.25 108 TYR A CA 1
ATOM 827 C C . TYR A 1 108 ? -5.808 33.001 -13.859 1.00 44.25 108 TYR A C 1
ATOM 829 O O . TYR A 1 108 ? -6.785 33.610 -14.293 1.00 44.25 108 TYR A O 1
ATOM 837 N N . ASP A 1 109 ? -5.365 31.869 -14.405 1.00 46.38 109 ASP A N 1
ATOM 838 C CA . ASP A 1 109 ? -6.019 31.215 -15.533 1.00 46.38 109 ASP A CA 1
ATOM 839 C C . ASP A 1 109 ? -7.253 30.478 -15.007 1.00 46.38 109 ASP A C 1
ATOM 841 O O . ASP A 1 109 ? -7.134 29.475 -14.301 1.00 46.38 109 ASP A O 1
ATOM 845 N N . SER A 1 110 ? -8.443 30.981 -15.336 1.00 53.97 110 SER A N 1
ATOM 846 C CA . SER A 1 110 ? -9.718 30.433 -14.864 1.00 53.97 110 SER A CA 1
ATOM 847 C C . SER A 1 110 ? -9.946 28.974 -15.277 1.00 53.97 110 SER A C 1
ATOM 849 O O . SER A 1 110 ? -10.869 28.347 -14.772 1.00 53.97 110 SER A O 1
ATOM 851 N N . LYS A 1 111 ? -9.101 28.380 -16.138 1.00 53.34 111 LYS A N 1
ATOM 852 C CA . LYS A 1 111 ? -9.110 26.925 -16.376 1.00 53.34 111 LYS A CA 1
ATOM 853 C C . LYS A 1 111 ? -8.831 26.104 -15.110 1.00 53.34 111 LYS A C 1
ATOM 855 O O . LYS A 1 111 ? -9.170 24.926 -15.066 1.00 53.34 111 LYS A O 1
ATOM 860 N N . TRP A 1 112 ? -8.178 26.690 -14.101 1.00 46.12 112 TRP A N 1
ATOM 861 C CA . TRP A 1 112 ? -7.931 26.026 -12.817 1.00 46.12 112 TRP A CA 1
ATOM 862 C C . TRP A 1 112 ? -9.186 25.961 -11.940 1.00 46.12 112 TRP A C 1
ATOM 864 O O . TRP A 1 112 ? -9.269 25.061 -11.106 1.00 46.12 112 TRP A O 1
ATOM 874 N N . ASP A 1 113 ? -10.175 26.835 -12.163 1.00 50.47 113 ASP A N 1
ATOM 875 C CA . ASP A 1 113 ? -11.467 26.784 -11.462 1.00 50.47 113 ASP A CA 1
ATOM 876 C C . ASP A 1 113 ? -12.279 25.538 -11.858 1.00 50.47 113 ASP A C 1
ATOM 878 O O . ASP A 1 113 ? -13.003 24.993 -11.030 1.00 50.47 113 ASP A O 1
ATOM 882 N N . ASP A 1 114 ? -12.106 25.038 -13.088 1.00 49.78 114 ASP A N 1
ATOM 883 C CA . ASP A 1 114 ? -12.721 23.785 -13.554 1.00 49.78 114 ASP A CA 1
ATOM 884 C C . ASP A 1 114 ? -12.004 22.533 -13.006 1.00 49.78 114 ASP A C 1
ATOM 886 O O . ASP A 1 114 ? -12.599 21.459 -12.914 1.00 49.78 114 ASP A O 1
ATOM 890 N N . ILE A 1 115 ? -10.716 22.646 -12.650 1.00 48.91 115 ILE A N 1
ATOM 891 C CA . ILE A 1 115 ? -9.907 21.543 -12.095 1.00 48.91 115 ILE A CA 1
ATOM 892 C C . ILE A 1 115 ? -10.147 21.408 -10.591 1.00 48.91 115 ILE A C 1
ATOM 894 O O . ILE A 1 115 ? -10.302 20.301 -10.076 1.00 48.91 115 ILE A O 1
ATOM 898 N N . PHE A 1 116 ? -10.191 22.538 -9.889 1.00 44.91 116 PHE A N 1
ATOM 899 C CA . PHE A 1 116 ? -10.555 22.620 -8.482 1.00 44.91 116 PHE A CA 1
ATOM 900 C C . PHE A 1 116 ? -11.988 23.131 -8.376 1.00 44.91 116 PHE A C 1
ATOM 902 O O . PHE A 1 116 ? -12.230 24.208 -7.829 1.00 44.91 116 PHE A O 1
ATOM 909 N N . ASP A 1 117 ? -12.927 22.350 -8.922 1.00 46.59 117 ASP A N 1
ATOM 910 C CA . ASP A 1 117 ? -14.359 22.592 -8.767 1.00 46.59 117 ASP A CA 1
ATOM 911 C C . ASP A 1 117 ? -14.632 22.880 -7.279 1.00 46.59 117 ASP A C 1
ATOM 913 O O . ASP A 1 117 ? -14.374 22.045 -6.406 1.00 46.59 117 ASP A O 1
ATOM 917 N N . ARG A 1 118 ? -15.100 24.092 -6.957 1.00 45.41 118 ARG A N 1
ATOM 918 C CA . ARG A 1 118 ? -15.449 24.460 -5.572 1.00 45.41 118 ARG A CA 1
ATOM 919 C C . ARG A 1 118 ? -16.572 23.566 -5.037 1.00 45.41 118 ARG A C 1
ATOM 921 O O . ARG A 1 118 ? -16.680 23.421 -3.820 1.00 45.41 118 ARG A O 1
ATOM 928 N N . ASP A 1 119 ? -17.320 22.915 -5.931 1.00 48.34 119 ASP A N 1
ATOM 929 C CA . ASP A 1 119 ? -18.334 21.908 -5.628 1.00 48.34 119 ASP A CA 1
ATOM 930 C C . ASP A 1 119 ? -17.770 20.469 -5.599 1.00 48.34 119 ASP A C 1
ATOM 932 O O . ASP A 1 119 ? -18.513 19.517 -5.350 1.00 48.34 119 ASP A O 1
ATOM 936 N N . TYR A 1 120 ? -16.461 20.251 -5.801 1.00 46.56 120 TYR A N 1
ATOM 937 C CA . TYR A 1 120 ? -15.830 18.935 -5.590 1.00 46.56 120 TYR A CA 1
ATOM 938 C C . TYR A 1 120 ? -15.996 18.473 -4.135 1.00 46.56 120 TYR A C 1
ATOM 940 O O . TYR A 1 120 ? -16.220 17.295 -3.871 1.00 46.56 120 TYR A O 1
ATOM 948 N N . PHE A 1 121 ? -15.976 19.423 -3.194 1.00 46.69 121 PHE A N 1
ATOM 949 C CA . PHE A 1 121 ? -16.299 19.206 -1.782 1.00 46.69 121 PHE A CA 1
ATOM 950 C C . PHE A 1 121 ? -17.769 19.514 -1.452 1.00 46.69 121 PHE A C 1
ATOM 952 O O . PHE A 1 121 ? -18.084 19.894 -0.322 1.00 46.69 121 PHE A O 1
ATOM 959 N N . ASP A 1 122 ? -18.691 19.370 -2.407 1.00 55.94 122 ASP A N 1
ATOM 960 C CA . ASP A 1 122 ? -20.113 19.355 -2.077 1.00 55.94 122 ASP A CA 1
ATOM 961 C C . ASP A 1 122 ? -20.389 18.151 -1.163 1.00 55.94 122 ASP A C 1
ATOM 963 O O . ASP A 1 122 ? -20.280 16.992 -1.568 1.00 55.94 122 ASP A O 1
ATOM 967 N N . ALA A 1 123 ? -20.765 18.415 0.091 1.00 53.38 123 ALA A N 1
ATOM 968 C CA . ALA A 1 123 ? -21.109 17.384 1.069 1.00 53.38 123 ALA A CA 1
ATOM 969 C C . ALA A 1 123 ? -22.239 16.451 0.579 1.00 53.38 123 ALA A C 1
ATOM 971 O O . ALA A 1 123 ? -22.384 15.340 1.095 1.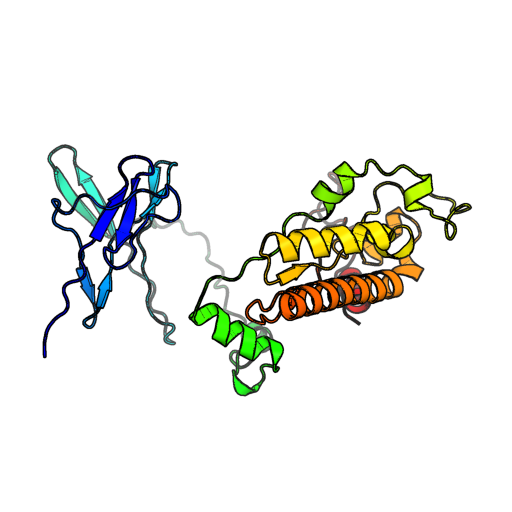00 53.38 123 ALA A O 1
ATOM 972 N N . GLN A 1 124 ? -23.022 16.870 -0.425 1.00 56.50 124 GLN A N 1
ATOM 973 C CA . GLN A 1 124 ? -24.034 16.040 -1.081 1.00 56.50 124 GLN A CA 1
ATOM 974 C C . GLN A 1 124 ? -23.449 15.017 -2.074 1.00 56.50 124 GLN A C 1
ATOM 976 O O . GLN A 1 124 ? -24.135 14.044 -2.391 1.00 56.50 124 GLN A O 1
ATOM 981 N N . ARG A 1 125 ? -22.199 15.183 -2.535 1.00 65.19 125 ARG A N 1
ATOM 982 C CA . ARG A 1 125 ? -21.490 14.245 -3.430 1.00 65.19 125 ARG A CA 1
ATOM 983 C C . ARG A 1 125 ? -20.693 13.166 -2.692 1.00 65.19 125 ARG A C 1
ATOM 985 O O . ARG A 1 125 ? -20.346 12.160 -3.307 1.00 65.19 125 ARG A O 1
ATOM 992 N N . LEU A 1 126 ? -20.437 13.341 -1.395 1.00 68.38 126 LEU A N 1
ATOM 993 C CA . LEU A 1 126 ? -19.659 12.387 -0.604 1.00 68.38 126 LEU A CA 1
ATOM 994 C C . LEU A 1 126 ? -20.371 11.033 -0.496 1.00 68.38 126 LEU A C 1
ATOM 996 O O . LEU A 1 126 ? -21.571 10.968 -0.214 1.00 68.38 126 LEU A O 1
ATOM 1000 N N . ASN A 1 127 ? -19.634 9.939 -0.657 1.00 82.44 127 ASN A N 1
ATOM 1001 C CA . ASN A 1 127 ? -20.130 8.585 -0.426 1.00 82.44 127 ASN A CA 1
ATOM 1002 C C . ASN A 1 127 ? -20.273 8.275 1.085 1.00 82.44 127 ASN A C 1
ATOM 1004 O O . ASN A 1 127 ? -19.951 9.093 1.948 1.00 82.44 127 ASN A O 1
ATOM 1008 N N . GLU A 1 128 ? -20.808 7.096 1.436 1.00 86.12 128 GLU A N 1
ATOM 1009 C CA . GLU A 1 128 ? -21.024 6.719 2.848 1.00 86.12 128 GLU A CA 1
ATOM 1010 C C . GLU A 1 128 ? -19.727 6.738 3.669 1.00 86.12 128 GLU A C 1
ATOM 1012 O O . GLU A 1 128 ? -19.736 7.196 4.812 1.00 86.12 128 GLU A O 1
ATOM 1017 N N . VAL A 1 129 ? -18.621 6.260 3.091 1.00 86.88 129 VAL A N 1
ATOM 1018 C CA . VAL A 1 129 ? -17.318 6.187 3.763 1.00 86.88 129 VAL A CA 1
ATOM 1019 C C . VAL A 1 129 ? -16.786 7.589 4.029 1.00 86.88 129 VAL A C 1
ATOM 1021 O O . VAL A 1 129 ? -16.401 7.883 5.157 1.00 86.88 129 VAL A O 1
ATOM 1024 N N . GLU A 1 130 ? -16.818 8.464 3.026 1.00 84.31 130 GLU A N 1
ATOM 1025 C CA . GLU A 1 130 ? -16.360 9.851 3.145 1.00 84.31 130 GLU A CA 1
ATOM 1026 C C . GLU A 1 130 ? -17.169 10.622 4.188 1.00 84.31 130 GLU A C 1
ATOM 1028 O O . GLU A 1 130 ? -16.585 11.236 5.080 1.00 84.31 130 GLU A O 1
ATOM 1033 N N . ARG A 1 131 ? -18.507 10.539 4.146 1.00 84.44 131 ARG A N 1
ATOM 1034 C CA . ARG A 1 131 ? -19.361 11.179 5.161 1.00 84.44 131 ARG A CA 1
ATOM 1035 C C . ARG A 1 131 ? -19.019 10.699 6.566 1.00 84.44 131 ARG A C 1
ATOM 1037 O O . ARG A 1 131 ? -18.832 11.520 7.458 1.00 84.44 131 ARG A O 1
ATOM 1044 N N . TYR A 1 132 ? -18.881 9.386 6.749 1.00 85.88 132 TYR A N 1
ATOM 1045 C CA . TYR A 1 132 ? -18.527 8.830 8.050 1.00 85.88 132 TYR A CA 1
ATOM 1046 C C . TYR A 1 132 ? -17.142 9.301 8.516 1.00 85.88 132 TYR A C 1
ATOM 1048 O O . TYR A 1 132 ? -16.983 9.642 9.686 1.00 85.88 132 TYR A O 1
ATOM 1056 N N . LEU A 1 133 ? -16.142 9.342 7.624 1.00 87.94 133 LEU A N 1
ATOM 1057 C CA . LEU A 1 133 ? -14.805 9.857 7.939 1.00 87.94 133 LEU A CA 1
ATOM 1058 C C . LEU A 1 133 ? -14.864 11.329 8.366 1.00 87.94 133 LEU A C 1
ATOM 1060 O O . LEU A 1 133 ? -14.321 11.680 9.412 1.00 87.94 133 LEU A O 1
ATOM 1064 N N . HIS A 1 134 ? -15.587 12.172 7.627 1.00 84.56 134 HIS A N 1
ATOM 1065 C CA . HIS A 1 134 ? -15.792 13.573 7.995 1.00 84.56 134 HIS A CA 1
ATOM 1066 C C . HIS A 1 134 ? -16.455 13.724 9.371 1.00 84.56 134 HIS A C 1
ATOM 1068 O O . HIS A 1 134 ? -16.006 14.535 10.180 1.00 84.56 134 HIS A O 1
ATOM 1074 N N . GLU A 1 135 ? -17.492 12.939 9.663 1.00 84.44 135 GLU A N 1
ATOM 1075 C CA . GLU A 1 135 ? -18.193 12.971 10.950 1.00 84.44 135 GLU A CA 1
ATOM 1076 C C . GLU A 1 135 ? -17.301 12.515 12.113 1.00 84.44 135 GLU A C 1
ATOM 1078 O O . GLU A 1 135 ? -17.269 13.165 13.161 1.00 84.44 135 GLU A O 1
ATOM 1083 N N . ILE A 1 136 ? -16.565 11.410 11.953 1.00 86.88 136 ILE A N 1
ATOM 1084 C CA . ILE A 1 136 ? -15.752 10.854 13.041 1.00 86.88 136 ILE A CA 1
ATOM 1085 C C . ILE A 1 136 ? -14.498 11.697 13.307 1.00 86.88 136 ILE A C 1
ATOM 1087 O O . ILE A 1 136 ? -14.117 11.857 14.467 1.00 86.88 136 ILE A O 1
ATOM 1091 N N . MET A 1 137 ? -13.898 12.296 12.269 1.00 87.19 137 MET A N 1
ATOM 1092 C CA . MET A 1 137 ? -12.728 13.177 12.400 1.00 87.19 137 MET A CA 1
ATOM 1093 C C . MET A 1 137 ? -13.047 14.481 13.147 1.00 87.19 137 MET A C 1
ATOM 1095 O O . MET A 1 137 ? -12.150 15.084 13.728 1.00 87.19 137 MET A O 1
ATOM 1099 N N . GLN A 1 138 ? -14.315 14.908 13.184 1.00 88.00 138 GLN A N 1
ATOM 1100 C CA . GLN A 1 138 ? -14.757 16.038 14.016 1.00 88.00 138 GLN A CA 1
ATOM 1101 C C . GLN A 1 138 ? -14.880 15.679 15.503 1.00 88.00 138 GLN A C 1
ATOM 1103 O O . GLN A 1 138 ? -14.877 16.567 16.353 1.00 88.00 138 GLN A O 1
ATOM 1108 N N . GLN A 1 139 ? -15.024 14.392 15.823 1.00 85.19 139 GLN A N 1
ATOM 1109 C CA . GLN A 1 139 ? -15.260 13.913 17.187 1.00 85.19 139 GLN A CA 1
ATOM 1110 C C . GLN A 1 139 ? -13.978 13.424 17.860 1.00 85.19 139 GLN A C 1
ATOM 1112 O O . GLN A 1 139 ? -13.850 13.524 19.080 1.00 85.19 139 GLN A O 1
ATOM 1117 N N . ARG A 1 140 ? -13.037 12.871 17.087 1.00 89.25 140 ARG A N 1
ATOM 1118 C CA . ARG A 1 140 ? -11.768 12.346 17.600 1.00 89.25 140 ARG A CA 1
ATOM 1119 C C . ARG A 1 140 ? -10.688 12.276 16.524 1.00 89.25 140 ARG A C 1
ATOM 1121 O O . ARG A 1 140 ? -10.971 12.244 15.332 1.00 89.25 140 ARG A O 1
ATOM 1128 N N . ILE A 1 141 ? -9.445 12.136 16.977 1.00 92.69 141 ILE A N 1
ATOM 1129 C CA . ILE A 1 141 ? -8.303 11.809 16.120 1.00 92.69 141 ILE A CA 1
ATOM 1130 C C . ILE A 1 141 ? -8.452 10.367 15.606 1.00 92.69 141 ILE A C 1
ATOM 1132 O O . ILE A 1 141 ? -8.826 9.465 16.366 1.00 92.69 141 ILE A O 1
ATOM 1136 N N . LEU A 1 142 ? -8.166 10.171 14.317 1.00 91.44 142 LEU A N 1
ATOM 1137 C CA . LEU A 1 142 ? -8.015 8.858 13.693 1.00 91.44 142 LEU A CA 1
ATOM 1138 C C . LEU A 1 142 ? -6.533 8.499 13.578 1.00 91.44 142 LEU A C 1
ATOM 1140 O O . LEU A 1 142 ? -5.711 9.365 13.279 1.00 91.44 142 LEU A O 1
ATOM 1144 N N . PHE A 1 143 ? -6.209 7.223 13.773 1.00 95.06 143 PHE A N 1
ATOM 1145 C CA . PHE A 1 143 ? -4.849 6.714 13.603 1.00 95.06 143 PHE A CA 1
ATOM 1146 C C . PHE A 1 143 ? -4.699 5.968 12.277 1.00 95.06 143 PHE A C 1
ATOM 1148 O O . PHE A 1 143 ? -5.419 5.001 12.020 1.00 95.06 143 PHE A O 1
ATOM 1155 N N . LEU A 1 144 ? -3.743 6.406 11.463 1.00 97.56 144 LEU A N 1
ATOM 1156 C CA . LEU A 1 144 ? -3.224 5.644 10.329 1.00 97.56 144 LEU A CA 1
ATOM 1157 C C . LEU A 1 144 ? -2.256 4.565 10.839 1.00 97.56 144 LEU A C 1
ATOM 1159 O O . LEU A 1 144 ? -1.781 4.636 11.978 1.00 97.56 144 LEU A O 1
ATOM 1163 N N . ASP A 1 145 ? -1.998 3.537 10.044 1.00 97.25 145 ASP A N 1
ATOM 1164 C CA . ASP A 1 145 ? -0.985 2.539 10.356 1.00 97.25 145 ASP A CA 1
ATOM 1165 C C . ASP A 1 145 ? 0.443 3.063 10.172 1.00 97.25 145 ASP A C 1
ATOM 1167 O O . ASP A 1 145 ? 0.695 4.243 9.923 1.00 97.25 145 ASP A O 1
ATOM 1171 N N . GLY A 1 146 ? 1.405 2.189 10.460 1.00 95.62 146 GLY A N 1
ATOM 1172 C CA . GLY A 1 146 ? 2.820 2.478 10.283 1.00 95.62 146 GLY A CA 1
ATOM 1173 C C . GLY A 1 146 ? 3.355 1.956 8.951 1.00 95.62 146 GLY A C 1
ATOM 1174 O O . GLY A 1 146 ? 2.642 1.388 8.132 1.00 95.62 146 GLY A O 1
ATOM 1175 N N . GLY A 1 147 ? 4.665 2.103 8.755 1.00 93.56 147 GLY A N 1
ATOM 1176 C CA . GLY A 1 147 ? 5.323 1.660 7.529 1.00 93.56 147 GLY A CA 1
ATOM 1177 C C . GLY A 1 147 ? 5.231 0.147 7.285 1.00 93.56 147 GLY A C 1
ATOM 1178 O O . GLY A 1 147 ? 5.839 -0.657 7.996 1.00 93.56 147 GLY A O 1
ATOM 1179 N N . MET A 1 148 ? 4.576 -0.234 6.187 1.00 95.69 148 MET A N 1
ATOM 1180 C CA . MET A 1 148 ? 4.543 -1.613 5.685 1.00 95.69 148 MET A CA 1
ATOM 1181 C C . MET A 1 148 ? 5.959 -2.154 5.426 1.00 95.69 148 MET A C 1
ATOM 1183 O O . MET A 1 148 ? 6.350 -3.199 5.948 1.00 95.69 148 MET A O 1
ATOM 1187 N N . GLY A 1 149 ? 6.778 -1.402 4.683 1.00 94.25 149 GLY A N 1
ATOM 1188 C CA . GLY A 1 149 ? 8.126 -1.830 4.297 1.00 94.25 149 GLY A CA 1
ATOM 1189 C C . GLY A 1 149 ? 9.076 -2.066 5.477 1.00 94.25 149 GLY A C 1
ATOM 1190 O O . GLY A 1 149 ? 9.855 -3.018 5.453 1.00 94.25 149 GLY A O 1
ATOM 1191 N N . THR A 1 150 ? 9.008 -1.250 6.536 1.00 92.44 150 THR A N 1
ATOM 1192 C CA . THR A 1 150 ? 9.862 -1.434 7.725 1.00 92.44 150 THR A CA 1
ATOM 1193 C C . THR A 1 150 ? 9.462 -2.677 8.512 1.00 92.44 150 THR A C 1
ATOM 1195 O O . THR A 1 150 ? 10.326 -3.360 9.063 1.00 92.44 150 THR A O 1
ATOM 1198 N N . THR A 1 151 ? 8.173 -3.014 8.519 1.00 95.56 151 THR A N 1
ATOM 1199 C CA . THR A 1 151 ? 7.670 -4.238 9.148 1.00 95.56 151 THR A CA 1
ATOM 1200 C C . THR A 1 151 ? 8.038 -5.477 8.330 1.00 95.56 151 THR A C 1
ATOM 1202 O O . THR A 1 151 ? 8.539 -6.447 8.897 1.00 95.56 151 THR A O 1
ATOM 1205 N N . ILE A 1 152 ? 7.930 -5.426 6.996 1.00 97.31 152 ILE A N 1
ATOM 1206 C CA . ILE A 1 152 ? 8.372 -6.509 6.094 1.00 97.31 152 ILE A CA 1
ATOM 1207 C C . ILE A 1 152 ? 9.853 -6.861 6.314 1.00 97.31 152 ILE A C 1
ATOM 1209 O O . ILE A 1 152 ? 10.213 -8.040 6.353 1.00 97.31 152 ILE A O 1
ATOM 1213 N N . GLN A 1 153 ? 10.724 -5.868 6.528 1.00 94.94 153 GLN A N 1
ATOM 1214 C CA . GLN A 1 153 ? 12.156 -6.107 6.769 1.00 94.94 153 GLN A CA 1
ATOM 1215 C C . GLN A 1 153 ? 12.427 -7.019 7.979 1.00 94.94 153 GLN A C 1
ATOM 1217 O O . GLN A 1 153 ? 13.430 -7.738 7.994 1.00 94.94 153 GLN A O 1
ATOM 1222 N N . GLN A 1 154 ? 11.533 -7.046 8.973 1.00 95.69 154 GLN A N 1
ATOM 1223 C CA . GLN A 1 154 ? 11.683 -7.878 10.172 1.00 95.69 154 GLN A CA 1
ATOM 1224 C C . GLN A 1 154 ? 11.539 -9.376 9.872 1.00 95.69 154 GLN A C 1
ATOM 1226 O O . GLN A 1 154 ? 12.156 -10.195 10.556 1.00 95.69 154 GLN A O 1
ATOM 1231 N N . PHE A 1 155 ? 10.799 -9.735 8.819 1.00 96.38 155 PHE A N 1
ATOM 1232 C CA . PHE A 1 155 ? 10.625 -11.122 8.383 1.00 96.38 155 PHE A CA 1
ATOM 1233 C C . PHE A 1 155 ? 11.865 -11.693 7.684 1.00 96.38 155 PHE A C 1
ATOM 1235 O O . PHE A 1 155 ? 11.983 -12.910 7.554 1.00 96.38 155 PHE A O 1
ATOM 1242 N N . LYS A 1 156 ? 12.810 -10.835 7.264 1.00 96.75 156 LYS A N 1
ATOM 1243 C CA . LYS A 1 156 ? 14.069 -11.222 6.599 1.00 96.75 156 LYS A CA 1
ATOM 1244 C C . LYS A 1 156 ? 13.862 -12.116 5.369 1.00 96.75 156 LYS A C 1
ATOM 1246 O O . LYS A 1 156 ? 14.652 -13.031 5.135 1.00 96.75 156 LYS A O 1
ATOM 1251 N N . PHE A 1 157 ? 12.828 -11.824 4.581 1.00 97.94 157 PHE A N 1
ATOM 1252 C CA . PHE A 1 157 ? 12.533 -12.564 3.358 1.00 97.94 157 PHE A CA 1
ATOM 1253 C C . PHE A 1 157 ? 13.724 -12.607 2.397 1.00 97.94 157 PHE A C 1
ATOM 1255 O O . PHE A 1 157 ? 14.479 -11.638 2.218 1.00 97.94 157 PHE A O 1
ATOM 1262 N N . ASN A 1 158 ? 13.897 -13.771 1.787 1.00 98.19 158 ASN A N 1
ATOM 1263 C CA . ASN A 1 158 ? 14.902 -14.034 0.774 1.00 98.19 158 ASN A CA 1
ATOM 1264 C C . ASN A 1 158 ? 14.255 -14.099 -0.621 1.00 98.19 158 ASN A C 1
ATOM 1266 O O . ASN A 1 158 ? 13.046 -13.988 -0.761 1.00 98.19 158 ASN A O 1
ATOM 1270 N N . GLU A 1 159 ? 15.061 -14.261 -1.667 1.00 98.25 159 GLU A N 1
ATOM 1271 C CA . GLU A 1 159 ? 14.568 -14.312 -3.051 1.00 98.25 159 GLU A CA 1
ATOM 1272 C C . GLU A 1 159 ? 13.488 -15.388 -3.281 1.00 98.25 159 GLU A C 1
ATOM 1274 O O . GLU A 1 159 ? 12.547 -15.159 -4.036 1.00 98.25 159 GLU A O 1
ATOM 1279 N N . GLU A 1 160 ? 13.591 -16.541 -2.616 1.00 98.25 160 GLU A N 1
ATOM 1280 C CA . GLU A 1 160 ? 12.618 -17.632 -2.732 1.00 98.25 160 GLU A CA 1
ATOM 1281 C C . GLU A 1 160 ? 11.254 -17.229 -2.156 1.00 98.25 160 GLU A C 1
ATOM 1283 O O . GLU A 1 160 ? 10.226 -17.578 -2.732 1.00 98.25 160 GLU A O 1
ATOM 1288 N N . ASP A 1 161 ? 11.230 -16.435 -1.080 1.00 98.38 161 ASP A N 1
ATOM 1289 C CA . ASP A 1 161 ? 9.992 -15.888 -0.512 1.00 98.38 161 ASP A CA 1
ATOM 1290 C C . ASP A 1 161 ? 9.299 -14.919 -1.478 1.00 98.38 161 ASP A C 1
ATOM 1292 O O . ASP A 1 161 ? 8.085 -14.997 -1.658 1.00 98.38 161 ASP A O 1
ATOM 1296 N N . PHE A 1 162 ? 10.062 -14.026 -2.122 1.00 98.38 162 PHE A N 1
ATOM 1297 C CA . PHE A 1 162 ? 9.513 -13.086 -3.107 1.00 98.38 162 PHE A CA 1
ATOM 1298 C C . PHE A 1 162 ? 9.011 -13.808 -4.356 1.00 98.38 162 PHE A C 1
ATOM 1300 O O . PHE A 1 162 ? 7.997 -13.403 -4.915 1.00 98.38 162 PHE A O 1
ATOM 1307 N N . ARG A 1 163 ? 9.666 -14.899 -4.772 1.00 98.44 163 ARG A N 1
ATOM 1308 C CA . ARG A 1 163 ? 9.214 -15.724 -5.901 1.00 98.44 163 ARG A CA 1
ATOM 1309 C C . ARG A 1 163 ? 7.982 -16.561 -5.572 1.00 98.44 163 ARG A C 1
ATOM 1311 O O . ARG A 1 163 ? 7.123 -16.767 -6.435 1.00 98.44 163 ARG A O 1
ATOM 1318 N N . GLY A 1 164 ? 7.906 -17.078 -4.346 1.00 97.19 164 GLY A N 1
ATOM 1319 C CA . GLY A 1 164 ? 6.945 -18.110 -3.970 1.00 97.19 164 GLY A CA 1
ATOM 1320 C C . GLY A 1 164 ? 6.979 -19.297 -4.941 1.00 97.19 164 GLY A C 1
ATOM 1321 O O . GLY A 1 164 ? 7.963 -19.536 -5.639 1.00 97.19 164 GLY A O 1
ATOM 1322 N N . ASP A 1 165 ? 5.874 -20.035 -5.037 1.00 96.62 165 ASP A N 1
ATOM 1323 C CA . ASP A 1 165 ? 5.743 -21.102 -6.039 1.00 96.62 165 ASP A CA 1
ATOM 1324 C C . ASP A 1 165 ? 5.500 -20.572 -7.454 1.00 96.62 165 ASP A C 1
ATOM 1326 O O . ASP A 1 165 ? 5.880 -21.211 -8.436 1.00 96.62 165 ASP A O 1
ATOM 1330 N N . ARG A 1 166 ? 4.873 -19.399 -7.559 1.00 96.62 166 ARG A N 1
ATOM 1331 C CA . ARG A 1 166 ? 4.361 -18.854 -8.816 1.00 96.62 166 ARG A CA 1
ATOM 1332 C C . ARG A 1 166 ? 5.452 -18.283 -9.722 1.00 96.62 166 ARG A C 1
ATOM 1334 O O . ARG A 1 166 ? 5.334 -18.401 -10.937 1.00 96.62 166 ARG A O 1
ATOM 1341 N N . PHE A 1 167 ? 6.503 -17.698 -9.149 1.00 98.00 167 PHE A N 1
ATOM 1342 C CA . PHE A 1 167 ? 7.549 -16.989 -9.894 1.00 98.00 167 PHE A CA 1
ATOM 1343 C C . PHE A 1 167 ? 8.931 -17.644 -9.752 1.00 98.00 167 PHE A C 1
ATOM 1345 O O . PHE A 1 167 ? 9.955 -16.990 -9.945 1.00 98.00 167 PHE A O 1
ATOM 1352 N N . LYS A 1 168 ? 8.982 -18.949 -9.439 1.00 97.50 168 LYS A N 1
ATOM 1353 C CA . LYS A 1 168 ? 10.239 -19.710 -9.277 1.00 97.50 168 LYS A CA 1
ATOM 1354 C C . LYS A 1 168 ? 11.206 -19.505 -10.439 1.00 97.50 168 LYS A C 1
ATOM 1356 O O . LYS A 1 168 ? 12.355 -19.138 -10.217 1.00 97.50 168 LYS A O 1
ATOM 1361 N N . GLU A 1 169 ? 10.701 -19.632 -11.662 1.00 97.19 169 GLU A N 1
ATOM 1362 C CA . GLU A 1 169 ? 11.484 -19.546 -12.901 1.00 97.19 169 GLU A CA 1
ATOM 1363 C C . GLU A 1 169 ? 11.537 -18.127 -13.499 1.00 97.19 169 GLU A C 1
ATOM 1365 O O . GLU A 1 169 ? 11.917 -17.954 -14.656 1.00 97.19 169 GLU A O 1
ATOM 1370 N N . HIS A 1 170 ? 11.127 -17.093 -12.751 1.00 98.00 170 HIS A N 1
ATOM 1371 C CA . HIS A 1 170 ? 11.119 -15.721 -13.262 1.00 98.00 170 HIS A CA 1
ATOM 1372 C C . HIS A 1 170 ? 12.537 -15.222 -13.568 1.00 98.00 170 HIS A C 1
ATOM 1374 O O . HIS A 1 170 ? 13.458 -15.416 -12.775 1.00 98.00 170 HIS A O 1
ATOM 1380 N N . ALA A 1 171 ? 12.736 -14.571 -14.713 1.00 97.25 171 ALA A N 1
ATOM 1381 C CA . ALA A 1 171 ? 14.082 -14.283 -15.215 1.00 97.25 171 ALA A CA 1
ATOM 1382 C C . ALA A 1 171 ? 14.840 -13.229 -14.389 1.00 97.25 171 ALA A C 1
ATOM 1384 O O . ALA A 1 171 ? 16.067 -13.290 -14.285 1.00 97.25 171 ALA A O 1
ATOM 1385 N N . LYS A 1 172 ? 14.124 -12.264 -13.801 1.00 97.75 172 LYS A N 1
ATOM 1386 C CA . LYS A 1 172 ? 14.709 -11.196 -12.985 1.00 97.75 172 LYS A CA 1
ATOM 1387 C C . LYS A 1 172 ? 14.665 -11.528 -11.491 1.00 97.75 172 LYS A C 1
ATOM 1389 O O . LYS A 1 172 ? 13.759 -12.246 -11.065 1.00 97.75 172 LYS A O 1
ATOM 1394 N N . PRO A 1 173 ? 15.614 -11.018 -10.684 1.00 98.00 173 PRO A N 1
ATOM 1395 C CA . PRO A 1 173 ? 15.483 -11.015 -9.231 1.00 98.00 173 PRO A CA 1
ATOM 1396 C C . PRO A 1 173 ? 14.220 -10.260 -8.800 1.00 98.00 173 PRO A C 1
ATOM 1398 O O . PRO A 1 173 ? 13.953 -9.187 -9.334 1.00 98.00 173 PRO A O 1
ATOM 1401 N N . LEU A 1 174 ? 13.471 -10.808 -7.844 1.00 98.44 174 LEU A N 1
ATOM 1402 C CA . LEU A 1 174 ? 12.223 -10.222 -7.330 1.00 98.44 174 LEU A CA 1
ATOM 1403 C C . LEU A 1 174 ? 12.364 -9.669 -5.911 1.00 98.44 174 LEU A C 1
ATOM 1405 O O . LEU A 1 174 ? 11.513 -8.914 -5.444 1.00 98.44 174 LEU A O 1
ATOM 1409 N N . LYS A 1 175 ? 13.447 -10.008 -5.203 1.00 97.75 175 LYS A N 1
ATOM 1410 C CA . LYS A 1 175 ? 13.712 -9.461 -3.876 1.00 97.75 175 LYS A CA 1
ATOM 1411 C C . LYS A 1 175 ? 13.772 -7.935 -3.910 1.00 97.75 175 LYS A C 1
ATOM 1413 O O . LYS A 1 175 ? 14.590 -7.344 -4.611 1.00 97.75 175 LYS A O 1
ATOM 1418 N N . GLY A 1 176 ? 12.953 -7.320 -3.062 1.00 95.75 176 GLY A N 1
ATOM 1419 C CA . GLY A 1 176 ? 12.800 -5.869 -2.961 1.00 95.75 176 GLY A CA 1
ATOM 1420 C C . GLY A 1 176 ? 11.452 -5.371 -3.478 1.00 95.75 176 GLY A C 1
ATOM 1421 O O . GLY A 1 176 ? 11.026 -4.299 -3.058 1.00 95.75 176 GLY A O 1
ATOM 1422 N N . ASP A 1 177 ? 10.754 -6.167 -4.292 1.00 97.94 177 ASP A N 1
ATOM 1423 C CA . ASP A 1 177 ? 9.385 -5.880 -4.719 1.00 97.94 177 ASP A CA 1
ATOM 1424 C C . ASP A 1 177 ? 8.392 -6.241 -3.605 1.00 97.94 177 ASP A C 1
ATOM 1426 O O . ASP A 1 177 ? 7.828 -7.335 -3.558 1.00 97.94 177 ASP A O 1
ATOM 1430 N N . ASN A 1 178 ? 8.255 -5.357 -2.616 1.00 98.19 178 ASN A N 1
ATOM 1431 C CA . ASN A 1 178 ? 7.401 -5.619 -1.456 1.00 98.19 178 ASN A CA 1
ATOM 1432 C C . ASN A 1 178 ? 5.929 -5.779 -1.846 1.00 98.19 178 ASN A C 1
ATOM 1434 O O . ASN A 1 178 ? 5.217 -6.553 -1.209 1.00 98.19 178 ASN A O 1
ATOM 1438 N N . ASP A 1 179 ? 5.479 -5.080 -2.883 1.00 98.38 179 ASP A N 1
ATOM 1439 C CA . ASP A 1 179 ? 4.116 -5.134 -3.401 1.00 98.38 179 ASP A CA 1
ATOM 1440 C C . ASP A 1 179 ? 3.764 -6.549 -3.895 1.00 98.38 179 ASP A C 1
ATOM 1442 O O . ASP A 1 179 ? 2.676 -7.050 -3.614 1.00 98.38 179 ASP A O 1
ATOM 1446 N N . LEU A 1 180 ? 4.713 -7.269 -4.507 1.00 98.62 180 LEU A N 1
ATOM 1447 C CA . LEU A 1 180 ? 4.536 -8.663 -4.939 1.00 98.62 180 LEU A CA 1
ATOM 1448 C C . LEU A 1 180 ? 4.201 -9.633 -3.795 1.00 98.62 180 LEU A C 1
ATOM 1450 O O . LEU A 1 180 ? 3.535 -10.651 -4.016 1.00 98.62 180 LEU A O 1
ATOM 1454 N N . LEU A 1 181 ? 4.622 -9.333 -2.561 1.00 98.75 181 LEU A N 1
ATOM 1455 C CA . LEU A 1 181 ? 4.408 -10.213 -1.408 1.00 98.75 181 LEU A CA 1
ATOM 1456 C C . LEU A 1 181 ? 2.924 -10.428 -1.090 1.00 98.75 181 LEU A C 1
ATOM 1458 O O . LEU A 1 181 ? 2.592 -11.399 -0.414 1.00 98.75 181 LEU A O 1
ATOM 1462 N N . VAL A 1 182 ? 2.011 -9.607 -1.618 1.00 98.69 182 VAL A N 1
ATOM 1463 C CA . VAL A 1 182 ? 0.567 -9.888 -1.527 1.00 98.69 182 VAL A CA 1
ATOM 1464 C C . VAL A 1 182 ? 0.171 -11.172 -2.261 1.00 98.69 182 VAL A C 1
ATOM 1466 O O . VAL A 1 182 ? -0.813 -11.805 -1.890 1.00 98.69 182 VAL A O 1
ATOM 1469 N N . LEU A 1 183 ? 0.936 -11.582 -3.278 1.00 98.62 183 LEU A N 1
ATOM 1470 C CA . LEU A 1 183 ? 0.710 -12.811 -4.038 1.00 98.62 183 LEU A CA 1
ATOM 1471 C C . LEU A 1 183 ? 1.506 -13.989 -3.475 1.00 98.62 183 LEU A C 1
ATOM 1473 O O . LEU A 1 183 ? 1.009 -15.114 -3.461 1.00 98.62 183 LEU A O 1
ATOM 1477 N N . THR A 1 184 ? 2.741 -13.750 -3.035 1.00 98.56 184 THR A N 1
ATOM 1478 C CA . THR A 1 184 ? 3.674 -14.828 -2.671 1.00 98.56 184 THR A CA 1
ATOM 1479 C C . THR A 1 184 ? 3.747 -15.096 -1.175 1.00 98.56 184 THR A C 1
ATOM 1481 O O . THR A 1 184 ? 3.957 -16.243 -0.785 1.00 98.56 184 THR A O 1
ATOM 1484 N N . ARG A 1 185 ? 3.489 -14.084 -0.337 1.00 98.44 185 ARG A N 1
ATOM 1485 C CA . ARG A 1 185 ? 3.438 -14.157 1.135 1.00 98.44 185 ARG A CA 1
ATOM 1486 C C . ARG A 1 185 ? 2.189 -13.459 1.714 1.00 98.44 185 ARG A C 1
ATOM 1488 O O . ARG A 1 185 ? 2.309 -12.614 2.609 1.00 98.44 185 ARG A O 1
ATOM 1495 N N . PRO A 1 186 ? 0.970 -13.805 1.247 1.00 98.38 186 PRO A N 1
ATOM 1496 C CA . PRO A 1 186 ? -0.268 -13.159 1.700 1.00 98.38 186 PRO A CA 1
ATOM 1497 C C . PRO A 1 186 ? -0.512 -13.317 3.208 1.00 98.38 186 PRO A C 1
ATOM 1499 O O . PRO A 1 186 ? -1.138 -12.464 3.835 1.00 98.38 186 PRO A O 1
ATOM 1502 N N . ASP A 1 187 ? -0.005 -14.402 3.800 1.00 97.81 187 ASP A N 1
ATOM 1503 C CA . ASP A 1 187 ? -0.040 -14.671 5.235 1.00 97.81 187 ASP A CA 1
ATOM 1504 C C . ASP A 1 187 ? 0.651 -13.564 6.037 1.00 97.81 187 ASP A C 1
ATOM 1506 O O . ASP A 1 187 ? 0.074 -13.044 6.994 1.00 97.81 187 ASP A O 1
ATOM 1510 N N . ALA A 1 188 ? 1.855 -13.177 5.614 1.00 98.19 188 ALA A N 1
ATOM 1511 C CA . ALA A 1 188 ? 2.659 -12.178 6.297 1.00 98.19 188 ALA A CA 1
ATOM 1512 C C . ALA A 1 188 ? 2.054 -10.782 6.144 1.00 98.19 188 ALA A C 1
ATOM 1514 O O . ALA A 1 188 ? 1.891 -10.083 7.141 1.00 98.19 188 ALA A O 1
ATOM 1515 N N . ILE A 1 189 ? 1.646 -10.398 4.929 1.00 98.56 189 ILE A N 1
ATOM 1516 C CA . ILE A 1 189 ? 1.036 -9.082 4.686 1.00 98.56 189 ILE A CA 1
ATOM 1517 C C . ILE A 1 189 ? -0.253 -8.912 5.495 1.00 98.56 189 ILE A C 1
ATOM 1519 O O . ILE A 1 189 ? -0.443 -7.896 6.164 1.00 98.56 189 ILE A O 1
ATOM 1523 N N . ARG A 1 190 ? -1.118 -9.934 5.521 1.00 98.62 190 ARG A N 1
ATOM 1524 C CA . ARG A 1 190 ? -2.333 -9.894 6.343 1.00 98.62 190 ARG A CA 1
ATOM 1525 C C . ARG A 1 190 ? -2.010 -9.782 7.830 1.00 98.62 190 ARG A C 1
ATOM 1527 O O . ARG A 1 190 ? -2.696 -9.046 8.536 1.00 98.62 190 ARG A O 1
ATOM 1534 N N . GLN A 1 191 ? -0.986 -10.490 8.308 1.00 98.12 191 GLN A N 1
ATOM 1535 C CA . GLN A 1 191 ? -0.578 -10.407 9.708 1.00 98.12 191 GLN A CA 1
ATOM 1536 C C . GLN A 1 191 ? -0.132 -8.986 10.083 1.00 98.12 191 GLN A C 1
ATOM 1538 O O . GLN A 1 191 ? -0.564 -8.487 11.116 1.00 98.12 191 GLN A O 1
ATOM 1543 N N . ILE A 1 192 ? 0.626 -8.303 9.218 1.00 98.56 192 ILE A N 1
ATOM 1544 C CA . ILE A 1 192 ? 1.051 -6.911 9.441 1.00 98.56 192 ILE A CA 1
ATOM 1545 C C . ILE A 1 192 ? -0.159 -5.980 9.606 1.00 98.56 192 ILE A C 1
ATOM 1547 O O . ILE A 1 192 ? -0.220 -5.210 10.565 1.00 98.56 192 ILE A O 1
ATOM 1551 N N . HIS A 1 193 ? -1.160 -6.079 8.725 1.00 98.75 193 HIS A N 1
ATOM 1552 C CA . HIS A 1 193 ? -2.392 -5.292 8.862 1.00 98.75 193 HIS A CA 1
ATOM 1553 C C . HIS A 1 193 ? -3.124 -5.589 10.176 1.00 98.75 193 HIS A C 1
ATOM 1555 O O . HIS A 1 193 ? -3.554 -4.668 10.873 1.00 98.75 193 HIS A O 1
ATOM 1561 N N . VAL A 1 194 ? -3.254 -6.871 10.537 1.00 98.44 194 VAL A N 1
ATOM 1562 C CA . VAL A 1 194 ? -3.875 -7.289 11.803 1.00 98.44 194 VAL A CA 1
ATOM 1563 C C . VAL A 1 194 ? -3.133 -6.692 12.999 1.00 98.44 194 VAL A C 1
ATOM 1565 O O . VAL A 1 194 ? -3.781 -6.232 13.940 1.00 98.44 194 VAL A O 1
ATOM 1568 N N . ASP A 1 195 ? -1.804 -6.670 12.966 1.00 97.81 195 ASP A N 1
ATOM 1569 C CA . ASP A 1 195 ? -0.983 -6.146 14.055 1.00 97.81 195 ASP A CA 1
ATOM 1570 C C . ASP A 1 195 ? -1.184 -4.635 14.234 1.00 97.81 195 ASP A C 1
ATOM 1572 O O . ASP A 1 195 ? -1.419 -4.189 15.358 1.00 97.81 195 ASP A O 1
ATOM 1576 N N . TYR A 1 196 ? -1.218 -3.851 13.150 1.00 98.31 196 TYR A N 1
ATOM 1577 C CA . TYR A 1 196 ? -1.532 -2.416 13.229 1.00 98.31 196 TYR A CA 1
ATOM 1578 C C . TYR A 1 196 ? -2.956 -2.146 13.724 1.00 98.31 196 TYR A C 1
ATOM 1580 O O . TYR A 1 196 ? -3.174 -1.319 14.615 1.00 98.31 196 TYR A O 1
ATOM 1588 N N . LEU A 1 197 ? -3.941 -2.894 13.224 1.00 96.56 197 LEU A N 1
ATOM 1589 C CA . LEU A 1 197 ? -5.324 -2.780 13.684 1.00 96.56 197 LEU A CA 1
ATOM 1590 C C . LEU A 1 197 ? -5.454 -3.100 15.184 1.00 96.56 197 LEU A C 1
ATOM 1592 O O . LEU A 1 197 ? -6.215 -2.429 15.890 1.00 96.56 197 LEU A O 1
ATOM 1596 N N . LYS A 1 198 ? -4.721 -4.099 15.687 1.00 93.94 198 LYS A N 1
ATOM 1597 C CA . LYS A 1 198 ? -4.682 -4.444 17.117 1.00 93.94 198 LYS A CA 1
ATOM 1598 C C . LYS A 1 198 ? -3.920 -3.420 17.952 1.00 93.94 198 LYS A C 1
ATOM 1600 O O . LYS A 1 198 ? -4.307 -3.182 19.091 1.00 93.94 198 LYS A O 1
ATOM 1605 N N . ALA A 1 199 ? -2.888 -2.796 17.388 1.00 95.00 199 ALA A N 1
ATOM 1606 C CA . ALA A 1 199 ? -2.147 -1.715 18.032 1.00 95.00 199 ALA A CA 1
ATOM 1607 C C . ALA A 1 199 ? -2.976 -0.426 18.169 1.00 95.00 199 ALA A C 1
ATOM 1609 O O . ALA A 1 199 ? -2.696 0.389 19.045 1.00 95.00 199 ALA A O 1
ATOM 1610 N N . GLY A 1 200 ? -4.015 -0.257 17.346 1.00 92.81 200 GLY A N 1
ATOM 1611 C CA . GLY A 1 200 ? -5.004 0.807 17.508 1.00 92.81 200 GLY A CA 1
ATOM 1612 C C . GLY A 1 200 ? -5.411 1.517 16.223 1.00 92.81 200 GLY A C 1
ATOM 1613 O O . GLY A 1 200 ? -6.371 2.283 16.280 1.00 92.81 200 GLY A O 1
ATOM 1614 N N . SER A 1 201 ? -4.757 1.242 15.089 1.00 95.94 201 SER A N 1
ATOM 1615 C CA . SER A 1 201 ? -5.012 1.934 13.821 1.00 95.94 201 SER A CA 1
ATOM 1616 C C . SER A 1 201 ? -6.479 1.847 13.399 1.00 95.94 201 SER A C 1
ATOM 1618 O O . SER A 1 201 ? -7.097 0.780 13.413 1.00 95.94 201 SER A O 1
ATOM 1620 N N . ASP A 1 202 ? -7.050 2.986 13.030 1.00 95.25 202 ASP A N 1
ATOM 1621 C CA . ASP A 1 202 ? -8.397 3.091 12.472 1.00 95.25 202 ASP A CA 1
ATOM 1622 C C . ASP A 1 202 ? -8.389 2.853 10.961 1.00 95.25 202 ASP A C 1
ATOM 1624 O O . ASP A 1 202 ? -9.339 2.287 10.416 1.00 95.25 202 ASP A O 1
ATOM 1628 N N . ILE A 1 203 ? -7.307 3.276 10.307 1.00 97.88 203 ILE A N 1
ATOM 1629 C CA . ILE A 1 203 ? -7.086 3.200 8.866 1.00 97.88 203 ILE A CA 1
ATOM 1630 C C . ILE A 1 203 ? -5.807 2.397 8.635 1.00 97.88 203 ILE A C 1
ATOM 1632 O O . ILE A 1 203 ? -4.804 2.655 9.297 1.00 97.88 203 ILE A O 1
ATOM 1636 N N . ILE A 1 204 ? -5.858 1.434 7.720 1.00 98.50 204 ILE A N 1
ATOM 1637 C CA . ILE A 1 204 ? -4.680 0.720 7.220 1.00 98.50 204 ILE A CA 1
ATOM 1638 C C . ILE A 1 204 ? -4.487 0.994 5.731 1.00 98.50 204 ILE A C 1
ATOM 1640 O O . ILE A 1 204 ? -5.463 1.049 4.977 1.00 98.50 204 ILE A O 1
ATOM 1644 N N . GLU A 1 205 ? -3.244 1.145 5.304 1.00 98.62 205 GLU A N 1
ATOM 1645 C CA . GLU A 1 205 ? -2.883 1.285 3.896 1.00 98.62 205 GLU A CA 1
ATOM 1646 C C . GLU A 1 205 ? -2.764 -0.085 3.222 1.00 98.62 205 GLU A C 1
ATOM 1648 O O . GLU A 1 205 ? -2.294 -1.046 3.824 1.00 98.62 205 GLU A O 1
ATOM 1653 N N . THR A 1 206 ? -3.168 -0.213 1.958 1.00 98.75 206 THR A N 1
ATOM 1654 C CA . THR A 1 206 ? -2.866 -1.414 1.166 1.00 98.75 206 THR A CA 1
ATOM 1655 C C . THR A 1 206 ? -1.370 -1.507 0.864 1.00 98.75 206 THR A C 1
ATOM 1657 O O . THR A 1 206 ? -0.693 -0.500 0.677 1.00 98.75 206 THR A O 1
ATOM 1660 N N . ASN A 1 207 ? -0.833 -2.725 0.748 1.00 98.69 207 ASN A N 1
ATOM 1661 C CA . ASN A 1 207 ? 0.544 -2.939 0.286 1.00 98.69 207 ASN A CA 1
ATOM 1662 C C . ASN A 1 207 ? 0.652 -2.756 -1.243 1.00 98.69 207 ASN A C 1
ATOM 1664 O O . ASN A 1 207 ? 0.772 -3.736 -1.976 1.00 98.69 207 ASN A O 1
ATOM 1668 N N . THR A 1 208 ? 0.508 -1.511 -1.706 1.00 98.44 208 THR A N 1
ATOM 1669 C CA . THR A 1 208 ? 0.420 -1.136 -3.134 1.00 98.44 208 THR A CA 1
ATOM 1670 C C . THR A 1 208 ? 1.227 0.116 -3.484 1.00 98.44 208 THR A C 1
ATOM 1672 O O . THR A 1 208 ? 0.978 0.760 -4.500 1.00 98.44 208 THR A O 1
ATOM 1675 N N . PHE A 1 209 ? 2.191 0.504 -2.650 1.00 97.56 209 PHE A N 1
ATOM 1676 C CA . PHE A 1 209 ? 2.955 1.738 -2.836 1.00 97.56 209 PHE A CA 1
ATOM 1677 C C . PHE A 1 209 ? 3.651 1.821 -4.210 1.00 97.56 209 PHE A C 1
ATOM 1679 O O . PHE A 1 209 ? 3.682 2.892 -4.806 1.00 97.56 209 PHE A O 1
ATOM 1686 N N . ASN A 1 210 ? 4.157 0.702 -4.741 1.00 96.62 210 ASN A N 1
ATOM 1687 C CA . ASN A 1 210 ? 4.813 0.610 -6.051 1.00 96.62 210 ASN A CA 1
ATOM 1688 C C . ASN A 1 210 ? 4.060 -0.298 -7.037 1.00 96.62 210 ASN A C 1
ATOM 1690 O O . ASN A 1 210 ? 4.637 -0.755 -8.028 1.00 96.62 210 ASN A O 1
ATOM 1694 N N . ALA A 1 211 ? 2.780 -0.579 -6.798 1.00 97.69 211 ALA A N 1
ATOM 1695 C CA . ALA A 1 211 ? 1.974 -1.449 -7.647 1.00 97.69 211 ALA A CA 1
ATOM 1696 C C . ALA A 1 211 ? 1.463 -0.709 -8.900 1.00 97.69 211 ALA A C 1
ATOM 1698 O O . ALA A 1 211 ? 0.261 -0.613 -9.132 1.00 97.69 211 ALA A O 1
ATOM 1699 N N . THR A 1 212 ? 2.386 -0.184 -9.711 1.00 98.50 212 THR A N 1
ATOM 1700 C CA . THR A 1 212 ? 2.128 0.462 -11.010 1.00 98.50 212 THR A CA 1
ATOM 1701 C C . THR A 1 212 ? 2.938 -0.218 -12.108 1.00 98.50 212 THR A C 1
ATOM 1703 O O . THR A 1 212 ? 4.010 -0.763 -11.844 1.00 98.50 212 THR A O 1
ATOM 1706 N N . SER A 1 213 ? 2.489 -0.152 -13.363 1.00 97.88 213 SER A N 1
ATOM 1707 C CA . SER A 1 213 ? 3.238 -0.717 -14.500 1.00 97.88 213 SER A CA 1
ATOM 1708 C C . SER A 1 213 ? 4.625 -0.096 -14.682 1.00 97.88 213 SER A C 1
ATOM 1710 O O . SER A 1 213 ? 5.540 -0.767 -15.159 1.00 97.88 213 SER A O 1
ATOM 1712 N N . ILE A 1 214 ? 4.819 1.149 -14.242 1.00 97.94 214 ILE A N 1
ATOM 1713 C CA . ILE A 1 214 ? 6.113 1.835 -14.268 1.00 97.94 214 ILE A CA 1
ATOM 1714 C C . ILE A 1 214 ? 7.078 1.199 -13.265 1.00 97.94 214 ILE A C 1
ATOM 1716 O O . ILE A 1 214 ? 8.136 0.721 -13.671 1.00 97.94 214 ILE A O 1
ATOM 1720 N N . SER A 1 215 ? 6.714 1.126 -11.984 1.00 97.62 215 SER A N 1
ATOM 1721 C CA . SER A 1 215 ? 7.599 0.554 -10.960 1.00 97.62 215 SER A CA 1
ATOM 1722 C C . SER A 1 215 ? 7.788 -0.957 -11.144 1.00 97.62 215 SER A C 1
ATOM 1724 O O . SER A 1 215 ? 8.900 -1.465 -11.027 1.00 97.62 215 SER A O 1
ATOM 1726 N N . GLN A 1 216 ? 6.734 -1.682 -11.532 1.00 98.25 216 GLN A N 1
ATOM 1727 C CA . GLN A 1 216 ? 6.792 -3.129 -11.774 1.00 98.25 216 GLN A CA 1
ATOM 1728 C C . GLN A 1 216 ? 7.615 -3.504 -13.021 1.00 98.25 216 GLN A C 1
ATOM 1730 O O . GLN A 1 216 ? 7.961 -4.673 -13.208 1.00 98.25 216 GLN A O 1
ATOM 1735 N N . SER A 1 217 ? 7.978 -2.532 -13.870 1.00 97.75 217 SER A N 1
ATOM 1736 C CA . SER A 1 217 ? 8.871 -2.769 -15.011 1.00 97.75 217 SER A CA 1
ATOM 1737 C C . SER A 1 217 ? 10.314 -3.087 -14.613 1.00 97.75 217 SER A C 1
ATOM 1739 O O . SER A 1 217 ? 10.993 -3.828 -15.332 1.00 97.75 217 SER A O 1
ATOM 1741 N N . ASP A 1 218 ? 10.762 -2.644 -13.434 1.00 96.94 218 ASP A N 1
ATOM 1742 C CA . ASP A 1 218 ? 12.075 -3.022 -12.899 1.00 96.94 218 ASP A CA 1
ATOM 1743 C C . ASP A 1 218 ? 12.164 -4.545 -12.708 1.00 96.94 218 ASP A C 1
ATOM 1745 O O . ASP A 1 218 ? 13.209 -5.147 -12.973 1.00 96.94 218 ASP A O 1
ATOM 1749 N N . TYR A 1 219 ? 11.030 -5.177 -12.386 1.00 98.06 219 TYR A N 1
ATOM 1750 C CA . TYR A 1 219 ? 10.891 -6.601 -12.095 1.00 98.06 219 TYR A CA 1
ATOM 1751 C C . TYR A 1 219 ? 10.312 -7.438 -13.247 1.00 98.06 219 TYR A C 1
ATOM 1753 O O . TYR A 1 219 ? 10.208 -8.646 -13.091 1.00 98.06 219 TYR A O 1
ATOM 1761 N N . ASP A 1 220 ? 9.973 -6.863 -14.407 1.00 98.25 220 ASP A N 1
ATOM 1762 C CA . ASP A 1 220 ? 9.218 -7.534 -15.494 1.00 98.25 220 ASP A CA 1
ATOM 1763 C C . ASP A 1 220 ? 7.850 -8.098 -15.044 1.00 98.25 220 ASP A C 1
ATOM 1765 O O . ASP A 1 220 ? 7.438 -9.191 -15.447 1.00 98.25 220 ASP A O 1
ATOM 1769 N N . LEU A 1 221 ? 7.136 -7.359 -14.188 1.00 98.38 221 LEU A N 1
ATOM 1770 C CA . LEU A 1 221 ? 5.853 -7.766 -13.603 1.00 98.38 221 LEU A CA 1
ATOM 1771 C C . LEU A 1 221 ? 4.670 -6.861 -1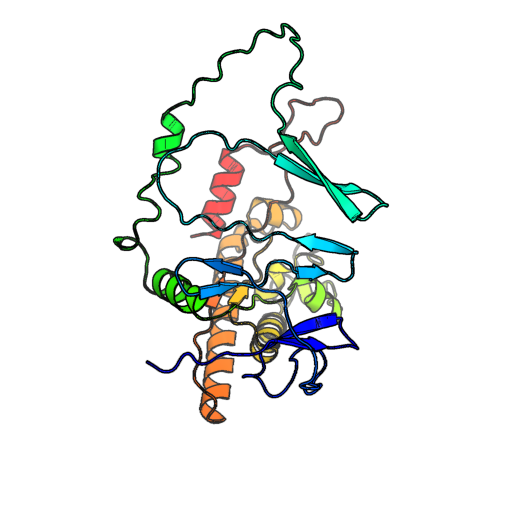3.973 1.00 98.38 221 LEU A C 1
ATOM 1773 O O . LEU A 1 221 ? 3.607 -6.964 -13.368 1.00 98.38 221 LEU A O 1
ATOM 1777 N N . GLN A 1 222 ? 4.785 -6.038 -15.017 1.00 98.19 222 GLN A N 1
ATOM 1778 C CA . GLN A 1 222 ? 3.724 -5.113 -15.449 1.00 98.19 222 GLN A CA 1
ATOM 1779 C C . GLN A 1 222 ? 2.370 -5.813 -15.661 1.00 98.19 222 GLN A C 1
ATOM 1781 O O . GLN A 1 222 ? 1.334 -5.290 -15.275 1.00 98.19 222 GLN A O 1
ATOM 1786 N N . ALA A 1 223 ? 2.370 -7.042 -16.187 1.00 97.94 223 ALA A N 1
ATOM 1787 C CA . ALA A 1 223 ? 1.147 -7.824 -16.403 1.00 97.94 223 ALA A CA 1
ATOM 1788 C C . ALA A 1 223 ? 0.408 -8.235 -15.108 1.00 97.94 223 ALA A C 1
ATOM 1790 O O . ALA A 1 223 ? -0.713 -8.737 -15.179 1.00 97.94 223 ALA A O 1
ATOM 1791 N N . HIS A 1 224 ? 1.028 -8.055 -13.939 1.00 98.25 224 HIS A N 1
ATOM 1792 C CA . HIS A 1 224 ? 0.488 -8.435 -12.632 1.00 98.25 224 HIS A CA 1
ATOM 1793 C C . HIS A 1 224 ? -0.044 -7.245 -11.826 1.00 98.25 224 HIS A C 1
ATOM 1795 O O . HIS A 1 224 ? -0.630 -7.459 -10.770 1.00 98.25 224 HIS A O 1
ATOM 1801 N N . VAL A 1 225 ? 0.102 -6.009 -12.316 1.00 98.19 225 VAL A N 1
ATOM 1802 C CA . VAL A 1 225 ? -0.252 -4.770 -11.595 1.00 98.19 225 VAL A CA 1
ATOM 1803 C C . VAL A 1 225 ? -1.686 -4.794 -11.074 1.00 98.19 225 VAL A C 1
ATOM 1805 O O . VAL A 1 225 ? -1.914 -4.640 -9.872 1.00 98.19 225 VAL A O 1
ATOM 1808 N N . ARG A 1 226 ? -2.662 -5.060 -11.950 1.00 97.81 226 ARG A N 1
ATOM 1809 C CA . ARG A 1 226 ? -4.076 -5.143 -11.553 1.00 97.81 226 ARG A CA 1
ATOM 1810 C C . ARG A 1 226 ? -4.310 -6.215 -10.489 1.00 97.81 226 ARG A C 1
ATOM 1812 O O . ARG A 1 226 ? -5.060 -6.011 -9.539 1.00 97.81 226 ARG A O 1
ATOM 1819 N N . GLU A 1 227 ? -3.679 -7.375 -10.645 1.00 98.44 227 GLU A N 1
ATOM 1820 C CA . GLU A 1 227 ? -3.843 -8.482 -9.705 1.00 98.44 227 GLU A CA 1
ATOM 1821 C C . GLU A 1 227 ? -3.261 -8.151 -8.329 1.00 98.44 227 GLU A C 1
ATOM 1823 O O . GLU A 1 227 ? -3.932 -8.384 -7.324 1.00 98.44 227 GLU A O 1
ATOM 1828 N N . ILE A 1 228 ? -2.055 -7.576 -8.289 1.00 98.69 228 ILE A N 1
ATOM 1829 C CA . ILE A 1 228 ? -1.390 -7.134 -7.060 1.00 98.69 228 ILE A CA 1
ATOM 1830 C C . ILE A 1 228 ? -2.308 -6.177 -6.297 1.00 98.69 228 ILE A C 1
ATOM 1832 O O . ILE A 1 228 ? -2.626 -6.445 -5.139 1.00 98.69 228 ILE A O 1
ATOM 1836 N N . ASN A 1 229 ? -2.820 -5.130 -6.954 1.00 98.69 229 ASN A N 1
ATOM 1837 C CA . ASN A 1 229 ? -3.707 -4.155 -6.313 1.00 98.69 229 ASN A CA 1
ATOM 1838 C C . ASN A 1 229 ? -4.993 -4.801 -5.780 1.00 98.69 229 ASN A C 1
ATOM 1840 O O . ASN A 1 229 ? -5.334 -4.641 -4.607 1.00 98.69 229 ASN A O 1
ATOM 1844 N N . VAL A 1 230 ? -5.670 -5.616 -6.595 1.00 98.50 230 VAL A N 1
ATOM 1845 C CA . VAL A 1 230 ? -6.911 -6.293 -6.188 1.00 98.50 230 VAL A CA 1
ATOM 1846 C C . VAL A 1 230 ? -6.686 -7.231 -4.999 1.00 98.50 230 VAL A C 1
ATOM 1848 O O . VAL A 1 230 ? -7.517 -7.282 -4.087 1.00 98.50 230 VAL A O 1
ATOM 1851 N N . VAL A 1 231 ? -5.599 -8.006 -4.997 1.00 98.62 231 VAL A N 1
ATOM 1852 C CA . VAL A 1 231 ? -5.288 -8.929 -3.897 1.00 98.62 231 VAL A CA 1
ATOM 1853 C C . VAL A 1 231 ? -4.882 -8.158 -2.643 1.00 98.62 231 VAL A C 1
ATOM 1855 O O . VAL A 1 231 ? -5.371 -8.485 -1.563 1.00 98.62 231 VAL A O 1
ATOM 1858 N N . ALA A 1 232 ? -4.085 -7.096 -2.770 1.00 98.75 232 ALA A N 1
ATOM 1859 C CA . ALA A 1 232 ? -3.706 -6.237 -1.653 1.00 98.75 232 ALA A CA 1
ATOM 1860 C C . ALA A 1 232 ? -4.933 -5.638 -0.946 1.00 98.75 232 ALA A C 1
ATOM 1862 O O . ALA A 1 232 ? -5.059 -5.742 0.277 1.00 98.75 232 ALA A O 1
ATOM 1863 N N . THR A 1 233 ? -5.887 -5.084 -1.704 1.00 98.38 233 THR A N 1
ATOM 1864 C CA . THR A 1 233 ? -7.135 -4.541 -1.146 1.00 98.38 233 THR A CA 1
ATOM 1865 C C . THR A 1 233 ? -7.962 -5.616 -0.443 1.00 98.38 233 THR A C 1
ATOM 1867 O O . THR A 1 233 ? -8.505 -5.369 0.637 1.00 98.38 233 THR A O 1
ATOM 1870 N N . LYS A 1 234 ? -8.047 -6.826 -1.015 1.00 98.38 234 LYS A N 1
ATOM 1871 C CA . LYS A 1 234 ? -8.749 -7.954 -0.382 1.00 98.38 234 LYS A CA 1
ATOM 1872 C C . LYS A 1 234 ? -8.101 -8.350 0.941 1.00 98.38 234 LYS A C 1
ATOM 1874 O O . LYS A 1 234 ? -8.818 -8.476 1.927 1.00 98.38 234 LYS A O 1
ATOM 1879 N N . LEU A 1 235 ? -6.774 -8.479 0.990 1.00 98.44 235 LEU A N 1
ATOM 1880 C CA . LEU A 1 235 ? -6.051 -8.847 2.212 1.00 98.44 235 LEU A CA 1
ATOM 1881 C C . LEU A 1 235 ? -6.229 -7.813 3.329 1.00 98.44 235 LEU A C 1
ATOM 1883 O O . LEU A 1 235 ? -6.474 -8.191 4.476 1.00 98.44 235 LEU A O 1
ATOM 1887 N N . ALA A 1 236 ? -6.156 -6.520 3.004 1.00 98.69 236 ALA A N 1
ATOM 1888 C CA . ALA A 1 236 ? -6.403 -5.453 3.971 1.00 98.69 236 ALA A CA 1
ATOM 1889 C C . ALA A 1 236 ? -7.851 -5.494 4.495 1.00 98.69 236 ALA A C 1
ATOM 1891 O O . ALA A 1 236 ? -8.089 -5.419 5.702 1.00 98.69 236 ALA A O 1
ATOM 1892 N N . LYS A 1 237 ? -8.836 -5.703 3.611 1.00 98.00 237 LYS A N 1
ATOM 1893 C CA . LYS A 1 237 ? -10.243 -5.838 4.012 1.00 98.00 237 LYS A CA 1
ATOM 1894 C C . LYS A 1 237 ? -10.484 -7.067 4.894 1.00 98.00 237 LYS A C 1
ATOM 1896 O O . LYS A 1 237 ? -11.150 -6.950 5.920 1.00 98.00 237 LYS A O 1
ATOM 1901 N N . GLU A 1 238 ? -9.913 -8.215 4.535 1.00 98.19 238 GLU A N 1
ATOM 1902 C CA . GLU A 1 238 ? -9.966 -9.431 5.352 1.00 98.19 238 GLU A CA 1
ATOM 1903 C C . GLU A 1 238 ? -9.372 -9.191 6.746 1.00 98.19 238 GLU A C 1
ATOM 1905 O O . GLU A 1 238 ? -9.945 -9.628 7.742 1.00 98.19 238 GLU A O 1
ATOM 1910 N N . ALA A 1 239 ? -8.253 -8.465 6.851 1.00 98.50 239 ALA A N 1
ATOM 1911 C CA . ALA A 1 239 ? -7.654 -8.119 8.140 1.00 98.50 239 ALA A CA 1
ATOM 1912 C C . ALA A 1 239 ? -8.604 -7.279 9.013 1.00 98.50 239 ALA A C 1
ATOM 1914 O O . ALA A 1 239 ? -8.772 -7.579 10.199 1.00 98.50 239 ALA A O 1
ATOM 1915 N N . CYS A 1 240 ? -9.270 -6.279 8.427 1.00 97.88 240 CYS A N 1
ATOM 1916 C CA . CYS A 1 240 ? -10.298 -5.486 9.105 1.00 97.88 240 CYS A CA 1
ATOM 1917 C C . CYS A 1 240 ? -11.446 -6.360 9.628 1.00 97.88 240 CYS A C 1
ATOM 1919 O O . CYS A 1 240 ? -11.810 -6.256 10.800 1.00 97.88 240 CYS A O 1
ATOM 1921 N N . GLU A 1 241 ? -11.989 -7.244 8.786 1.00 96.56 241 GLU A N 1
ATOM 1922 C CA . GLU A 1 241 ? -13.086 -8.150 9.150 1.00 96.56 241 GLU A CA 1
ATOM 1923 C C . GLU A 1 241 ? -12.682 -9.109 10.279 1.00 96.56 241 GLU A C 1
ATOM 1925 O O . GLU A 1 241 ? -13.425 -9.274 11.250 1.00 96.56 241 GLU A O 1
ATOM 1930 N N . LEU A 1 242 ? -11.478 -9.686 10.199 1.00 96.81 242 LEU A N 1
ATOM 1931 C CA . LEU A 1 242 ? -10.933 -10.576 11.225 1.00 96.81 242 LEU A CA 1
ATOM 1932 C C . LEU A 1 242 ? -10.802 -9.880 12.581 1.00 96.81 242 LEU A C 1
ATOM 1934 O O . LEU A 1 242 ? -11.188 -10.451 13.601 1.00 96.81 242 LEU A O 1
ATOM 1938 N N . VAL A 1 243 ? -10.259 -8.661 12.612 1.00 96.19 243 VAL A N 1
ATOM 1939 C CA . VAL A 1 243 ? -10.085 -7.919 13.867 1.00 96.19 243 VAL A CA 1
ATOM 1940 C C . VAL A 1 243 ? -11.431 -7.477 14.432 1.00 96.19 243 VAL A C 1
ATOM 1942 O O . VAL A 1 243 ? -11.663 -7.657 15.624 1.00 96.19 243 VAL A O 1
ATOM 1945 N N . MET A 1 244 ? -12.346 -6.981 13.596 1.00 94.44 244 MET A N 1
ATOM 1946 C CA . MET A 1 244 ? -13.687 -6.595 14.043 1.00 94.44 244 MET A CA 1
ATOM 1947 C C . MET A 1 244 ? -14.463 -7.772 14.649 1.00 94.44 244 MET A C 1
ATOM 1949 O O . MET A 1 244 ? -15.127 -7.614 15.674 1.00 94.44 244 MET A O 1
ATOM 1953 N N . GLU A 1 245 ? -14.380 -8.962 14.048 1.00 94.88 245 GLU A N 1
ATOM 1954 C CA . GLU A 1 245 ? -15.028 -10.158 14.594 1.00 94.88 245 GLU A CA 1
ATOM 1955 C C . GLU A 1 245 ? -14.370 -10.604 15.913 1.00 94.88 245 GLU A C 1
ATOM 1957 O O . GLU A 1 245 ? -15.073 -10.978 16.852 1.00 94.88 245 GLU A O 1
ATOM 1962 N N . GLN A 1 246 ? -13.043 -10.486 16.042 1.00 92.81 246 GLN A N 1
ATOM 1963 C CA . GLN A 1 246 ? -12.341 -10.738 17.309 1.00 92.81 246 GLN A CA 1
ATOM 1964 C C . GLN A 1 246 ? -12.773 -9.759 18.412 1.00 92.81 246 GLN A C 1
ATOM 1966 O O . GLN A 1 246 ? -13.075 -10.188 19.526 1.00 92.81 246 GLN A O 1
ATOM 1971 N N . GLU A 1 247 ? -12.850 -8.461 18.110 1.00 91.75 247 GLU A N 1
ATOM 1972 C CA . GLU A 1 247 ? -13.309 -7.427 19.049 1.00 91.75 247 GLU A CA 1
ATOM 1973 C C . GLU A 1 247 ? -14.748 -7.697 19.508 1.00 91.75 247 GLU A C 1
ATOM 1975 O O . GLU A 1 247 ? -15.050 -7.643 20.703 1.00 91.75 247 GLU A O 1
ATOM 1980 N N . LYS A 1 248 ? -15.622 -8.084 18.574 1.00 92.12 248 LYS A N 1
ATOM 1981 C CA . LYS A 1 248 ? -17.007 -8.465 18.859 1.00 92.12 248 LYS A CA 1
ATOM 1982 C C . LYS A 1 248 ? -17.100 -9.663 19.804 1.00 92.12 248 LYS A C 1
ATOM 1984 O O . LYS A 1 248 ? -17.881 -9.629 20.753 1.00 92.12 248 LYS A O 1
ATOM 1989 N N . GLN A 1 249 ? -16.309 -10.711 19.573 1.00 93.81 249 GLN A N 1
ATOM 1990 C CA . GLN A 1 249 ? -16.278 -11.902 20.433 1.00 93.81 249 GLN A CA 1
ATOM 1991 C C . GLN A 1 249 ? -15.766 -11.594 21.846 1.00 93.81 249 GLN A C 1
ATOM 1993 O O . GLN A 1 249 ? -16.180 -12.242 22.805 1.00 93.81 249 GLN A O 1
ATOM 1998 N N . GLN A 1 250 ? -14.907 -10.584 21.984 1.00 92.19 250 GLN A N 1
ATOM 1999 C CA . GLN A 1 250 ? -14.404 -10.095 23.270 1.00 92.19 250 GLN A CA 1
ATOM 2000 C C . GLN A 1 250 ? -15.365 -9.120 23.971 1.00 92.19 250 GLN A C 1
ATOM 2002 O O . GLN A 1 250 ? -15.090 -8.694 25.090 1.00 92.19 250 GLN A O 1
ATOM 2007 N N . GLY A 1 251 ? -16.490 -8.765 23.340 1.00 90.12 251 GLY A N 1
ATOM 2008 C CA . GLY A 1 251 ? -17.444 -7.794 23.877 1.00 90.12 251 GLY A CA 1
ATOM 2009 C C . GLY A 1 251 ? -16.924 -6.354 23.873 1.00 90.12 251 GLY A C 1
ATOM 2010 O O . GLY A 1 251 ? -17.428 -5.525 24.630 1.00 90.12 251 GLY A O 1
ATOM 2011 N N . LEU A 1 252 ? -15.917 -6.051 23.048 1.00 83.44 252 LEU A N 1
ATOM 2012 C CA . LEU A 1 252 ? -15.397 -4.697 22.889 1.00 83.44 252 LEU A CA 1
ATOM 2013 C C . LEU A 1 252 ? -16.351 -3.841 22.036 1.00 83.44 252 LEU A C 1
ATOM 2015 O O . LEU A 1 252 ? -17.089 -4.378 21.202 1.00 83.44 252 LEU A O 1
ATOM 2019 N N . PRO A 1 253 ? -16.347 -2.505 22.212 1.00 79.56 253 PRO A N 1
ATOM 2020 C CA . PRO A 1 253 ? -17.125 -1.611 21.366 1.00 79.56 253 PRO A CA 1
ATOM 2021 C C . PRO A 1 253 ? -16.763 -1.791 19.890 1.00 79.56 253 PRO A C 1
ATOM 2023 O O . PRO A 1 253 ? -15.596 -1.700 19.509 1.00 79.56 253 PRO A O 1
ATOM 2026 N N . LEU A 1 254 ? -17.776 -2.018 19.054 1.00 78.81 254 LEU A N 1
ATOM 2027 C CA . LEU A 1 254 ? -17.579 -2.124 17.613 1.00 78.81 254 LEU A CA 1
ATOM 2028 C C . LEU A 1 254 ? -17.112 -0.780 17.058 1.00 78.81 254 LEU A C 1
ATOM 2030 O O . LEU A 1 254 ? -17.786 0.238 17.228 1.00 78.81 254 LEU A O 1
ATOM 2034 N N . LYS A 1 255 ? -15.990 -0.796 16.342 1.00 82.69 255 LYS A N 1
ATOM 2035 C CA . LYS A 1 255 ? -15.493 0.355 15.590 1.00 82.69 255 LYS A CA 1
ATOM 2036 C C . LYS A 1 255 ? -15.305 -0.014 14.126 1.00 82.69 255 LYS A C 1
ATOM 2038 O O . LYS A 1 255 ? -14.830 -1.102 13.806 1.00 82.69 255 LYS A O 1
ATOM 2043 N N . ARG A 1 256 ? -15.697 0.896 13.230 1.00 88.31 256 ARG A N 1
ATOM 2044 C CA . ARG A 1 256 ? -15.404 0.749 11.800 1.00 88.31 256 ARG A CA 1
ATOM 2045 C C . ARG A 1 256 ? -13.893 0.857 11.588 1.00 88.31 256 ARG A C 1
ATOM 2047 O O . ARG A 1 256 ? -13.244 1.687 12.222 1.00 88.31 256 ARG A O 1
ATOM 2054 N N . ARG A 1 257 ? -13.369 0.018 10.700 1.00 92.62 257 ARG A N 1
ATOM 2055 C CA . ARG A 1 257 ? -11.983 0.042 10.225 1.00 92.62 257 ARG A CA 1
ATOM 2056 C C . ARG A 1 257 ? -11.983 0.430 8.751 1.00 92.62 257 ARG A C 1
ATOM 2058 O O . ARG A 1 257 ? -12.901 0.043 8.025 1.00 92.62 257 ARG A O 1
ATOM 2065 N N . PHE A 1 258 ? -10.975 1.173 8.319 1.00 95.81 258 PHE A N 1
ATOM 2066 C CA . PHE A 1 258 ? -10.872 1.676 6.952 1.00 95.81 258 PHE A CA 1
ATOM 2067 C C . PHE A 1 258 ? -9.650 1.098 6.257 1.00 95.81 258 PHE A C 1
ATOM 2069 O O . PHE A 1 258 ? -8.620 0.863 6.882 1.00 95.81 258 PHE A O 1
ATOM 2076 N N . VAL A 1 259 ? -9.784 0.901 4.952 1.00 97.88 259 VAL A N 1
ATOM 2077 C CA . VAL A 1 259 ? -8.683 0.531 4.068 1.00 97.88 259 VAL A CA 1
ATOM 2078 C C . VAL A 1 259 ? -8.456 1.704 3.127 1.00 97.88 259 VAL A C 1
ATOM 2080 O O . VAL A 1 259 ? -9.387 2.118 2.436 1.00 97.88 259 VAL A O 1
ATOM 2083 N N . ALA A 1 260 ? -7.241 2.237 3.117 1.00 97.69 260 ALA A N 1
ATOM 2084 C CA . ALA A 1 260 ? -6.800 3.256 2.178 1.00 97.69 260 ALA A CA 1
ATOM 2085 C C . ALA A 1 260 ? -5.994 2.591 1.056 1.00 97.69 260 ALA A C 1
ATOM 2087 O O . ALA A 1 260 ? -5.033 1.873 1.322 1.00 97.69 260 ALA A O 1
ATOM 2088 N N . GLY A 1 261 ? -6.392 2.817 -0.198 1.00 97.62 261 GLY A N 1
ATOM 2089 C CA . GLY A 1 261 ? -5.605 2.394 -1.356 1.00 97.62 261 GLY A CA 1
ATOM 2090 C C . GLY A 1 261 ? -4.339 3.240 -1.457 1.00 97.62 261 GLY A C 1
ATOM 2091 O O . GLY A 1 261 ? -4.428 4.414 -1.810 1.00 97.62 261 GLY A O 1
ATOM 2092 N N . ALA A 1 262 ? -3.181 2.676 -1.118 1.00 97.81 262 ALA A N 1
ATOM 2093 C CA . ALA A 1 262 ? -1.918 3.400 -1.177 1.00 97.81 262 ALA A CA 1
ATOM 2094 C C . ALA A 1 262 ? -1.474 3.588 -2.632 1.00 97.81 262 ALA A C 1
ATOM 2096 O O . ALA A 1 262 ? -1.312 2.612 -3.366 1.00 97.81 262 ALA A O 1
ATOM 2097 N N . ILE A 1 263 ? -1.249 4.841 -3.023 1.00 97.19 263 ILE A N 1
ATOM 2098 C CA . ILE A 1 263 ? -0.713 5.237 -4.328 1.00 97.19 263 ILE A CA 1
ATOM 2099 C C . ILE A 1 263 ? 0.595 5.976 -4.056 1.00 97.19 263 ILE A C 1
ATOM 2101 O O . ILE A 1 263 ? 0.591 7.142 -3.656 1.00 97.19 263 ILE A O 1
ATOM 2105 N N . GLY A 1 264 ? 1.718 5.273 -4.199 1.00 95.25 264 GLY A N 1
ATOM 2106 C CA . GLY A 1 264 ? 3.040 5.869 -4.048 1.00 95.25 264 GLY A CA 1
ATOM 2107 C C . GLY A 1 264 ? 3.506 6.562 -5.331 1.00 95.25 264 GLY A C 1
ATOM 2108 O O . GLY A 1 264 ? 2.956 6.324 -6.407 1.00 95.25 264 GLY A O 1
ATOM 2109 N N . PRO A 1 265 ? 4.531 7.427 -5.248 1.00 95.06 265 PRO A N 1
ATOM 2110 C CA . PRO A 1 265 ? 5.195 7.938 -6.434 1.00 95.06 265 PRO A CA 1
ATOM 2111 C C . PRO A 1 265 ? 5.862 6.792 -7.203 1.00 95.06 265 PRO A C 1
ATOM 2113 O O . PRO A 1 265 ? 6.374 5.840 -6.617 1.00 95.06 265 PRO A O 1
ATOM 2116 N N . THR A 1 266 ? 5.926 6.913 -8.525 1.00 92.50 266 THR A N 1
ATOM 2117 C CA . THR A 1 266 ? 6.681 5.959 -9.348 1.00 92.50 266 THR A CA 1
ATOM 2118 C C . THR A 1 266 ? 8.191 6.097 -9.123 1.00 92.50 266 THR A C 1
ATOM 2120 O O . THR A 1 266 ? 8.669 7.141 -8.675 1.00 92.50 266 THR A O 1
ATOM 2123 N N . ASN A 1 267 ? 8.970 5.089 -9.525 1.00 90.19 267 ASN A N 1
ATOM 2124 C CA . ASN A 1 267 ? 10.440 5.153 -9.536 1.00 90.19 267 ASN A CA 1
ATOM 2125 C C . ASN A 1 267 ? 11.019 6.150 -10.572 1.00 90.19 267 ASN A C 1
ATOM 2127 O O . ASN A 1 267 ? 12.234 6.344 -10.625 1.00 90.19 267 ASN A O 1
ATOM 2131 N N . LYS A 1 268 ? 10.170 6.799 -11.383 1.00 92.12 268 LYS A N 1
ATOM 2132 C CA . LYS A 1 268 ? 10.538 7.822 -12.369 1.00 92.12 268 LYS A CA 1
ATOM 2133 C C . LYS A 1 268 ? 9.959 9.188 -12.001 1.00 92.12 268 LYS A C 1
ATOM 2135 O O . LYS A 1 268 ? 8.897 9.302 -11.395 1.00 92.12 268 LYS A O 1
ATOM 2140 N N . THR A 1 269 ? 10.657 10.246 -12.404 1.00 92.00 269 THR A N 1
ATOM 2141 C CA . THR A 1 269 ? 10.260 11.638 -12.151 1.00 92.00 269 THR A CA 1
ATOM 2142 C C . THR A 1 269 ? 9.877 12.351 -13.446 1.00 92.00 269 THR A C 1
ATOM 2144 O O . THR A 1 269 ? 10.523 12.192 -14.481 1.00 92.00 269 THR A O 1
ATOM 2147 N N . LEU A 1 270 ? 8.816 13.159 -13.379 1.00 92.44 270 LEU A N 1
ATOM 2148 C CA . LEU A 1 270 ? 8.386 14.039 -14.470 1.00 92.44 270 LEU A CA 1
ATOM 2149 C C . LEU A 1 270 ? 9.035 15.428 -14.392 1.00 92.44 270 LEU A C 1
ATOM 2151 O O . LEU A 1 270 ? 9.101 16.142 -15.393 1.00 92.44 270 LEU A O 1
ATOM 2155 N N . SER A 1 271 ? 9.501 15.839 -13.212 1.00 91.69 271 SER A N 1
ATOM 2156 C CA . SER A 1 271 ? 9.969 17.207 -12.970 1.00 91.69 271 SER A CA 1
ATOM 2157 C C . SER A 1 271 ? 11.479 17.364 -13.120 1.00 91.69 271 SER A C 1
ATOM 2159 O O . SER A 1 271 ? 11.935 18.445 -13.487 1.00 91.69 271 SER A O 1
ATOM 2161 N N . ILE A 1 272 ? 12.252 16.300 -12.896 1.00 90.62 272 ILE A N 1
ATOM 2162 C CA . ILE A 1 272 ? 13.719 16.335 -12.881 1.00 90.62 272 ILE A CA 1
ATOM 2163 C C . ILE A 1 272 ? 14.257 15.444 -14.003 1.00 90.62 272 ILE A C 1
ATOM 2165 O O . ILE A 1 272 ? 13.814 14.312 -14.160 1.00 90.62 272 ILE A O 1
ATOM 2169 N N . SER A 1 273 ? 15.213 15.945 -14.790 1.00 92.62 273 SER A N 1
ATOM 2170 C CA . SER A 1 273 ? 15.892 15.103 -15.779 1.00 92.62 273 SER A CA 1
ATOM 2171 C C . SER A 1 273 ? 16.834 14.115 -15.083 1.00 92.62 273 SER A C 1
ATOM 2173 O O . SER A 1 273 ? 17.604 14.531 -14.214 1.00 92.62 273 SER A O 1
ATOM 2175 N N . PRO A 1 274 ? 16.835 12.831 -15.474 1.00 89.56 274 PRO A N 1
ATOM 2176 C CA . PRO A 1 274 ? 17.847 11.870 -15.038 1.00 89.56 274 PRO A CA 1
ATOM 2177 C C . PRO A 1 274 ? 19.190 12.058 -15.772 1.00 89.56 274 PRO A C 1
ATOM 2179 O O . PRO A 1 274 ? 20.196 11.476 -15.370 1.00 89.56 274 PRO A O 1
ATOM 2182 N N . SER A 1 275 ? 19.226 12.858 -16.845 1.00 90.69 275 SER A N 1
ATOM 2183 C CA . SER A 1 275 ? 20.439 13.166 -17.604 1.00 90.69 275 SER A CA 1
ATOM 2184 C C . SER A 1 275 ? 21.017 14.509 -17.166 1.00 90.69 275 SER A C 1
ATOM 2186 O O . SER A 1 275 ? 20.376 15.549 -17.310 1.00 90.69 275 SER A O 1
ATOM 2188 N N . VAL A 1 276 ? 22.260 14.496 -16.678 1.00 92.00 276 VAL A N 1
ATOM 2189 C CA . VAL A 1 276 ? 22.996 15.724 -16.321 1.00 92.00 276 VAL A CA 1
ATOM 2190 C C . VAL A 1 276 ? 23.268 16.587 -17.558 1.00 92.00 276 VAL A C 1
ATOM 2192 O O . VAL A 1 276 ? 23.236 17.810 -17.472 1.00 92.00 276 VAL A O 1
ATOM 2195 N N . GLU A 1 277 ? 23.498 15.951 -18.708 1.00 95.00 277 GLU A N 1
ATOM 2196 C CA . GLU A 1 277 ? 23.863 16.628 -19.960 1.00 95.00 277 GLU A CA 1
ATOM 2197 C C . GLU A 1 277 ? 22.648 17.149 -20.742 1.00 95.00 277 GLU A C 1
ATOM 2199 O O . GLU A 1 277 ? 22.796 17.971 -21.644 1.00 95.00 277 GLU A O 1
ATOM 2204 N N . ASP A 1 278 ? 21.442 16.681 -20.407 1.00 92.69 278 ASP A N 1
ATOM 2205 C CA . ASP A 1 278 ? 20.200 17.104 -21.052 1.00 92.69 278 ASP A CA 1
ATOM 2206 C C . ASP A 1 278 ? 19.118 17.406 -20.000 1.00 92.69 278 ASP A C 1
ATOM 2208 O O . ASP A 1 278 ? 18.387 16.502 -19.584 1.00 92.69 278 ASP A O 1
ATOM 2212 N N . PRO A 1 279 ? 18.963 18.673 -19.568 1.00 92.44 279 PRO A N 1
ATOM 2213 C CA . PRO A 1 279 ? 17.952 19.051 -18.579 1.00 92.44 279 PRO A CA 1
ATOM 2214 C C . PRO A 1 279 ? 16.506 18.936 -19.104 1.00 92.44 279 PRO A C 1
ATOM 2216 O O . PRO A 1 279 ? 15.561 18.925 -18.305 1.00 92.44 279 PRO A O 1
ATOM 2219 N N . GLY A 1 280 ? 16.310 18.840 -20.425 1.00 92.69 280 GLY A N 1
ATOM 2220 C CA . GLY A 1 280 ? 15.004 18.656 -21.062 1.00 92.69 280 GLY A CA 1
ATOM 2221 C C . GLY A 1 280 ? 14.564 17.193 -21.154 1.00 92.69 280 GLY A C 1
ATOM 2222 O O . GLY A 1 280 ? 13.370 16.926 -21.279 1.00 92.69 280 GLY A O 1
ATOM 2223 N N . TYR A 1 281 ? 15.497 16.245 -21.045 1.00 91.69 281 TYR A N 1
ATOM 2224 C CA . TYR A 1 281 ? 15.213 14.815 -21.155 1.00 91.69 281 TYR A CA 1
ATOM 2225 C C . TYR A 1 281 ? 14.306 14.293 -20.030 1.00 91.69 281 TYR A C 1
ATOM 2227 O O . TYR A 1 281 ? 14.418 14.701 -18.872 1.00 91.69 281 TYR A O 1
ATOM 2235 N N . ARG A 1 282 ? 13.404 13.363 -20.366 1.00 93.88 282 ARG A N 1
ATOM 2236 C CA . ARG A 1 282 ? 12.539 12.638 -19.424 1.00 93.88 282 ARG A CA 1
ATOM 2237 C C . ARG A 1 282 ? 12.453 11.169 -19.839 1.00 93.88 282 ARG A C 1
ATOM 2239 O O . ARG A 1 282 ? 12.233 10.881 -21.010 1.00 93.88 282 ARG A O 1
ATOM 2246 N N . ASP A 1 283 ? 12.560 10.259 -18.869 1.00 92.38 283 ASP A N 1
ATOM 2247 C CA . ASP A 1 283 ? 12.412 8.805 -19.087 1.0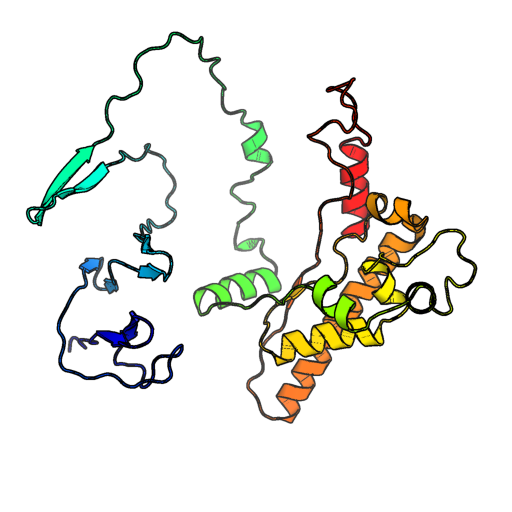0 92.38 283 ASP A CA 1
ATOM 2248 C C . ASP A 1 283 ? 10.966 8.366 -19.347 1.00 92.38 283 ASP A C 1
ATOM 2250 O O . ASP A 1 283 ? 10.713 7.201 -19.669 1.00 92.38 283 ASP A O 1
ATOM 2254 N N . ILE A 1 284 ? 10.014 9.260 -19.086 1.00 95.06 284 ILE A N 1
ATOM 2255 C CA . ILE A 1 284 ? 8.591 8.968 -19.113 1.00 95.06 284 ILE A CA 1
ATOM 2256 C C . ILE A 1 284 ? 7.784 10.222 -19.433 1.00 95.06 284 ILE A C 1
ATOM 2258 O O . ILE A 1 284 ? 8.206 11.341 -19.128 1.00 95.06 284 ILE A O 1
ATOM 2262 N N . THR A 1 285 ? 6.620 10.038 -20.049 1.00 94.88 285 THR A N 1
ATOM 2263 C CA . THR A 1 285 ? 5.697 11.128 -20.365 1.00 94.88 285 THR A CA 1
ATOM 2264 C C . THR A 1 285 ? 4.594 11.256 -19.316 1.00 94.88 285 THR A C 1
ATOM 2266 O O . THR A 1 285 ? 4.336 10.345 -18.532 1.00 94.88 285 THR A O 1
ATOM 2269 N N . TRP A 1 286 ? 3.897 12.395 -19.324 1.00 94.81 286 TRP A N 1
ATOM 2270 C CA . TRP A 1 286 ? 2.697 12.596 -18.508 1.00 94.81 286 TRP A CA 1
ATOM 2271 C C . TRP A 1 286 ? 1.649 11.496 -18.734 1.00 94.81 286 TRP A C 1
ATOM 2273 O O . TRP A 1 286 ? 1.098 10.965 -17.775 1.00 94.81 286 TRP A O 1
ATOM 2283 N N . ASN A 1 287 ? 1.411 11.123 -19.996 1.00 95.19 287 ASN A N 1
ATOM 2284 C CA . ASN A 1 287 ? 0.399 10.127 -20.346 1.00 95.19 287 ASN A CA 1
ATOM 2285 C C . ASN A 1 287 ? 0.753 8.740 -19.805 1.00 95.19 287 ASN A C 1
ATOM 2287 O O . ASN A 1 287 ? -0.128 8.063 -19.293 1.00 95.19 287 ASN A O 1
ATOM 2291 N N . ASP A 1 288 ? 2.026 8.342 -19.846 1.00 94.81 288 ASP A N 1
ATOM 2292 C CA . ASP A 1 288 ? 2.449 7.052 -19.287 1.00 94.81 288 ASP A CA 1
ATOM 2293 C C . ASP A 1 288 ? 2.165 6.976 -17.775 1.00 94.81 288 ASP A C 1
ATOM 2295 O O . ASP A 1 288 ? 1.707 5.950 -17.279 1.00 94.81 288 ASP A O 1
ATOM 2299 N N . VAL A 1 289 ? 2.392 8.075 -17.041 1.00 96.12 289 VAL A N 1
ATOM 2300 C CA . VAL A 1 289 ? 2.103 8.160 -15.597 1.00 96.12 289 VAL A CA 1
ATOM 2301 C C . VAL A 1 289 ? 0.598 8.134 -15.325 1.00 96.12 289 VAL A C 1
ATOM 2303 O O . VAL A 1 289 ? 0.159 7.446 -14.405 1.00 96.12 289 VAL A O 1
ATOM 2306 N N . VAL A 1 290 ? -0.202 8.840 -16.132 1.00 95.56 290 VAL A N 1
ATOM 2307 C CA . VAL A 1 290 ? -1.671 8.804 -16.033 1.00 95.56 290 VAL A CA 1
ATOM 2308 C C . VAL A 1 290 ? -2.202 7.388 -16.249 1.00 95.56 290 VAL A C 1
ATOM 2310 O O . VAL A 1 290 ? -3.015 6.927 -15.453 1.00 95.56 290 VAL A O 1
ATOM 2313 N N . GLU A 1 291 ? -1.739 6.690 -17.286 1.00 95.38 291 GLU A N 1
ATOM 2314 C CA . GLU A 1 291 ? -2.178 5.321 -17.576 1.00 95.38 291 GLU A CA 1
ATOM 2315 C C . GLU A 1 291 ? -1.746 4.338 -16.480 1.00 95.38 291 GLU A C 1
ATOM 2317 O O . GLU A 1 291 ? -2.546 3.509 -16.050 1.00 95.38 291 GLU A O 1
ATOM 2322 N N . ALA A 1 292 ? -0.527 4.474 -15.953 1.00 96.50 292 ALA A N 1
ATOM 2323 C CA . ALA A 1 292 ? -0.041 3.621 -14.873 1.00 96.50 292 ALA A CA 1
ATOM 2324 C C . ALA A 1 292 ? -0.840 3.788 -13.569 1.00 96.50 292 ALA A C 1
ATOM 2326 O O . ALA A 1 292 ? -1.161 2.794 -12.917 1.00 96.50 292 ALA A O 1
ATOM 2327 N N . TYR A 1 293 ? -1.192 5.023 -13.192 1.00 97.75 293 TYR A N 1
ATOM 2328 C CA . TYR A 1 293 ? -2.052 5.253 -12.028 1.00 97.75 293 TYR A CA 1
ATOM 2329 C C . TYR A 1 293 ? -3.505 4.860 -12.284 1.00 97.75 293 TYR A C 1
ATOM 2331 O O . TYR A 1 293 ? -4.155 4.346 -11.379 1.00 97.75 293 TYR A O 1
ATOM 2339 N N . ARG A 1 294 ? -4.027 5.053 -13.502 1.00 96.75 294 ARG A N 1
ATOM 2340 C CA . ARG A 1 294 ? -5.365 4.571 -13.870 1.00 96.75 294 ARG A CA 1
ATOM 2341 C C . ARG A 1 294 ? -5.461 3.058 -13.678 1.00 96.75 294 ARG A C 1
ATOM 2343 O O . ARG A 1 294 ? -6.379 2.607 -13.005 1.00 96.75 294 ARG A O 1
ATOM 2350 N N . GLU A 1 295 ? -4.499 2.298 -14.203 1.00 95.88 295 GLU A N 1
ATOM 2351 C CA . GLU A 1 295 ? -4.447 0.839 -14.047 1.00 95.88 295 GLU A CA 1
ATOM 2352 C C . GLU A 1 295 ? -4.393 0.410 -12.573 1.00 95.88 295 GLU A C 1
ATOM 2354 O O . GLU A 1 295 ? -5.012 -0.584 -12.199 1.00 95.88 295 GLU A O 1
ATOM 2359 N N . GLN A 1 296 ? -3.671 1.161 -11.735 1.00 97.38 296 GLN A N 1
ATOM 2360 C CA . GLN A 1 296 ? -3.604 0.915 -10.296 1.00 97.38 296 GLN A CA 1
ATOM 2361 C C . GLN A 1 296 ? -4.954 1.144 -9.590 1.00 97.38 296 GLN A C 1
ATOM 2363 O O . GLN A 1 296 ? -5.291 0.417 -8.655 1.00 97.38 296 GLN A O 1
ATOM 2368 N N . ILE A 1 297 ? -5.701 2.170 -10.009 1.00 94.31 297 ILE A N 1
ATOM 2369 C CA . ILE A 1 297 ? -6.961 2.600 -9.385 1.00 94.31 297 ILE A CA 1
ATOM 2370 C C . ILE A 1 297 ? -8.153 1.707 -9.789 1.00 94.31 297 ILE A C 1
ATOM 2372 O O . ILE A 1 297 ? -9.063 1.516 -8.980 1.00 94.31 297 ILE A O 1
ATOM 2376 N N . GLU A 1 298 ? -8.180 1.195 -11.025 1.00 88.50 298 GLU A N 1
ATOM 2377 C CA . GLU A 1 298 ? -9.280 0.389 -11.602 1.00 88.50 298 GLU A CA 1
ATOM 2378 C C . GLU A 1 298 ? -9.387 -1.051 -11.073 1.00 88.50 298 GLU A C 1
ATOM 2380 O O . GLU A 1 298 ? -10.516 -1.599 -11.004 1.00 88.50 298 GLU A O 1
#

Organism: NCBI:txid933848

Foldseek 3Di:
DDDDDWDWAADPVQRDIGTQVDQADPVPRDGDDPPDDDDWDDDPNDTDDQWDADPVRDIDGDDDDPDDDDDDPDFDKDWDQDPVRDIDIDTPDDDPDDDPDPPPPPPPDCVVCVVVVVCVPVVVPDDPVRVVCVVVVVVDDAAEFDDPVVQVVVVVDDQCQLCAPPNPPQPDRRPPVQLSCLPRPVVSSLVSLLVRVVVPHQEYEFSLQALFLQQCVVRPCSVCSLVSLVSSQVSNVVSQVVNQVVCVVVVHDRDHHYYHYHHHDYPFDPCAAPDPVDRPDGPDDPVSVVVRVVSNVD